Protein AF-0000000082533332 (afdb_homodimer)

Organism: NCBI:txid158383

pLDDT: mean 83.85, std 20.34, range [27.55, 98.69]

Solvent-accessible surface area (backbone atoms only — not comparable to full-atom values): 17193 Å² total; per-residue (Å²): 106,67,66,58,51,50,55,38,41,74,63,72,33,49,72,60,25,50,59,29,53,58,51,53,49,26,44,18,52,43,50,36,74,79,47,28,72,44,53,40,97,55,63,45,82,87,52,30,68,70,51,49,55,54,44,44,70,62,42,73,48,77,75,52,62,85,84,53,93,41,59,44,63,40,32,84,67,70,75,53,45,76,60,30,62,52,41,48,37,30,69,70,48,41,55,78,52,66,68,56,49,47,42,47,65,35,84,84,40,22,63,49,41,53,48,25,38,74,26,52,67,57,31,47,52,34,27,23,50,36,58,50,42,62,68,52,69,39,52,76,78,41,36,62,65,57,44,48,48,46,52,47,47,55,54,61,72,92,106,67,65,60,52,50,55,38,41,74,61,73,33,50,71,61,25,50,59,30,54,59,51,53,49,27,43,19,52,43,50,36,72,80,46,27,74,45,52,40,98,53,64,47,82,88,52,30,69,70,51,49,55,54,46,43,70,61,42,74,47,76,77,51,61,83,84,54,93,42,60,44,63,40,34,85,66,70,74,52,44,75,61,31,61,52,40,48,37,30,68,68,49,42,55,78,52,66,69,56,48,46,41,48,67,36,83,84,42,21,63,49,40,53,49,24,38,74,26,51,67,58,30,47,51,34,27,23,50,35,59,49,40,62,67,53,67,37,53,76,74,42,35,61,63,60,43,45,50,45,52,48,48,54,54,62,71,93

Sequence (316 aa):
MSVVLERFSSIGIDTPGLVALLGAHSVGRTHCVKLVHHLYPEVDPELNPDDVKHMLHKCPDAIPDPKAVHYVKNDRGILMKLDNNYYLNILDNKGLLIVDHRLATDKVTKPYEKKMAKSKDYFFEEFSRTITTLSENNPLTGTKGEIQKRCNLANKLHMSVVLERFSSIGIDTPGLVALLGAHSVGRTHCVKLVHHLYPEVDPELNPDDVKHMLHKCPDAIPDPKAVHYVKNDRGILMKLDNNYYLNILDNKGLLIVDHRLATDKVTKPYEKKMAKSKDYFFEEFSRTITTLSENNPLTGTKGEIQKRCNLANKLH

Nearest PDB structures (foldseek):
  1bgp-assembly1_A-2  TM=9.148E-01  e=2.858E-08  Hordeum vulgare
  7dlh-assembly1_A  TM=8.815E-01  e=3.582E-08  Panicum miliaceum
  4usc-assembly1_B  TM=9.218E-01  e=1.327E-06  Trachycarpus fortunei
  3hdl-assembly1_A  TM=8.752E-01  e=7.547E-07  Roystonea regia
  1gwo-assembly1_A  TM=8.241E-01  e=7.985E-07  Armoracia rusticana

Secondary structure (DSSP, 8-state):
-HHHHHHHHHTT--HHHHHHHHGGGGG-EEEGGGTGGGTSSS--TTS-HHHHHHHHHH---SS--TTS--EEESSSSSTT---THHHHHHHTT--S-HHHHHHHHSTTTHHHHHHHHH-HHHHHHHHHHHHHHHHH--TTTT-HHHHHHHHHHHHHH-/-HHHHHHHHHTT--HHHHHHHHGGGGG-EEEGGGTGGGTSSS--TTS-HHHHHHHHHH---SS--TTS--EEESSSSSTT---THHHHHHHTT--S-HHHHHHHHSTTTHHHHHHHHH-HHHHHHHHHHHHHHHHH--TTTT-HHHHHHHHHHHHH--

Foldseek 3Di:
DVVQQVVLVVLPAHLLLSLLQCLQLQQDKDALQVQLVCQPPHHPPLADPVVNVVSCVQNVDSHDDPVDPRIDRFHPPDHRDRFLVSLVCLLVRHGRDVVSVCLCPPPSNVVSSVVCNVDRPSSVVSNVVNVCSNVCSPCVVVVVVVVVVVVVVVVVVD/DVVQQVVLVVLPAHLLLVLLQCLCLQQDKDALQVQLVCQPPHHPPLADPVVNVVSCVQNVDSHDDPVDPRIDRFHPPDHRDRFLVSLVCLLVRHGRDVVSVCLCPPPSNVVSSVVCNVDRPSSVVSNVVNVVSNVCSPCVVVPVVVVVVVVVVVVVVD

Structure (mmCIF, N/CA/C/O backbone):
data_AF-0000000082533332-model_v1
#
loop_
_entity.id
_entity.type
_entity.pdbx_description
1 polymer peroxidase
#
loop_
_atom_site.group_PDB
_atom_site.id
_atom_site.type_symbol
_atom_site.label_atom_id
_atom_site.label_alt_id
_atom_site.label_comp_id
_atom_site.label_asym_id
_atom_site.label_entity_id
_atom_site.label_seq_id
_atom_site.pdbx_PDB_ins_code
_atom_site.Cartn_x
_atom_site.Cartn_y
_atom_site.Cartn_z
_atom_site.occupancy
_atom_site.B_iso_or_equiv
_atom_site.auth_seq_id
_atom_site.auth_comp_id
_atom_site.auth_asym_id
_atom_site.auth_atom_id
_atom_site.pdbx_PDB_model_num
ATOM 1 N N . MET A 1 1 ? -10.469 -17.281 3.488 1 81.25 1 MET A N 1
ATOM 2 C CA . MET A 1 1 ? -10.641 -15.828 3.383 1 81.25 1 MET A CA 1
ATOM 3 C C . MET A 1 1 ? -11.125 -15.242 4.703 1 81.25 1 MET A C 1
ATOM 5 O O . MET A 1 1 ? -10.719 -14.148 5.09 1 81.25 1 MET A O 1
ATOM 9 N N . SER A 1 2 ? -11.711 -16.047 5.465 1 83 2 SER A N 1
ATOM 10 C CA . SER A 1 2 ? -12.211 -15.562 6.746 1 83 2 SER A CA 1
ATOM 11 C C . SER A 1 2 ? -11.062 -15.141 7.664 1 83 2 SER A C 1
ATOM 13 O O . SER A 1 2 ? -11.141 -14.102 8.32 1 83 2 SER A O 1
ATOM 15 N N . VAL A 1 3 ? -9.984 -15.891 7.57 1 81.5 3 VAL A N 1
ATOM 16 C CA . VAL A 1 3 ? -8.844 -15.602 8.43 1 81.5 3 VAL A CA 1
ATOM 17 C C . VAL A 1 3 ? -8.18 -14.297 7.992 1 81.5 3 VAL A C 1
ATOM 19 O O . VAL A 1 3 ? -7.816 -13.469 8.828 1 81.5 3 VAL A O 1
ATOM 22 N N . VAL A 1 4 ? -8.07 -14.141 6.703 1 85.75 4 VAL A N 1
ATOM 23 C CA . VAL A 1 4 ? -7.461 -12.938 6.156 1 85.75 4 VAL A CA 1
ATOM 24 C C . VAL A 1 4 ? -8.32 -11.719 6.5 1 85.75 4 VAL A C 1
ATOM 26 O O . VAL A 1 4 ? -7.812 -10.703 6.977 1 85.75 4 VAL A O 1
ATOM 29 N N . LEU A 1 5 ? -9.625 -11.898 6.348 1 91.25 5 LEU A N 1
ATOM 30 C CA . LEU A 1 5 ? -10.562 -10.82 6.648 1 91.25 5 LEU A CA 1
ATOM 31 C C . LEU A 1 5 ? -10.484 -10.43 8.117 1 91.25 5 LEU A C 1
ATOM 33 O O . LEU A 1 5 ? -10.461 -9.242 8.453 1 91.25 5 LEU A O 1
ATOM 37 N N . GLU A 1 6 ? -10.398 -11.383 8.961 1 88.88 6 GLU A N 1
ATOM 38 C CA . GLU A 1 6 ? -10.344 -11.133 10.398 1 88.88 6 GLU A CA 1
ATOM 39 C C . GLU A 1 6 ? -9.039 -10.445 10.789 1 88.88 6 GLU A C 1
ATOM 41 O O . GLU A 1 6 ? -9.031 -9.531 11.609 1 88.88 6 GLU A O 1
ATOM 46 N N . ARG A 1 7 ? -8.008 -10.812 10.211 1 86.31 7 ARG A N 1
ATOM 47 C CA . ARG A 1 7 ? -6.703 -10.242 10.508 1 86.31 7 ARG A CA 1
ATOM 48 C C . ARG A 1 7 ? -6.652 -8.766 10.133 1 86.31 7 ARG A C 1
ATOM 50 O O . ARG A 1 7 ? -6.211 -7.93 10.93 1 86.31 7 ARG A O 1
ATOM 57 N N . PHE A 1 8 ? -7.125 -8.531 9.023 1 89.75 8 PHE A N 1
ATOM 58 C CA . PHE A 1 8 ? -7.066 -7.145 8.578 1 89.75 8 PHE A CA 1
ATOM 59 C C . PHE A 1 8 ? -8.07 -6.289 9.344 1 89.75 8 PHE A C 1
ATOM 61 O O . PHE A 1 8 ? -7.805 -5.117 9.625 1 89.75 8 PHE A O 1
ATOM 68 N N . SER A 1 9 ? -9.164 -6.91 9.648 1 90.19 9 SER A N 1
ATOM 69 C CA . SER A 1 9 ? -10.133 -6.195 10.469 1 90.19 9 SER A CA 1
ATOM 70 C C . SER A 1 9 ? -9.531 -5.816 11.82 1 90.19 9 SER A C 1
ATOM 72 O O . SER A 1 9 ? -9.828 -4.742 12.359 1 90.19 9 SER A O 1
ATOM 74 N N . SER A 1 10 ? -8.68 -6.594 12.32 1 85.12 10 SER A N 1
ATOM 75 C CA . SER A 1 10 ? -8.094 -6.379 13.641 1 85.12 10 SER A CA 1
ATOM 76 C C . SER A 1 10 ? -7.164 -5.168 13.641 1 85.12 10 SER A C 1
ATOM 78 O O . SER A 1 10 ? -6.859 -4.617 14.695 1 85.12 10 SER A O 1
ATOM 80 N N . ILE A 1 11 ? -6.812 -4.777 12.438 1 82.06 11 ILE A N 1
ATOM 81 C CA . ILE A 1 11 ? -5.934 -3.613 12.367 1 82.06 11 ILE A CA 1
ATOM 82 C C . ILE A 1 11 ? -6.664 -2.455 11.695 1 82.06 11 ILE A C 1
ATOM 84 O O . ILE A 1 11 ? -6.031 -1.557 11.133 1 82.06 11 ILE A O 1
ATOM 88 N N . GLY A 1 12 ? -7.992 -2.604 11.656 1 85.5 12 GLY A N 1
ATOM 89 C CA . GLY A 1 12 ? -8.812 -1.469 11.273 1 85.5 12 GLY A CA 1
ATOM 90 C C . GLY A 1 12 ? -9.102 -1.416 9.781 1 85.5 12 GLY A C 1
ATOM 91 O O . GLY A 1 12 ? -9.609 -0.414 9.281 1 85.5 12 GLY A O 1
ATOM 92 N N . ILE A 1 13 ? -8.773 -2.494 9.07 1 91.56 13 ILE A N 1
ATOM 93 C CA . ILE A 1 13 ? -9 -2.516 7.625 1 91.56 13 ILE A CA 1
ATOM 94 C C . ILE A 1 13 ? -10.242 -3.338 7.309 1 91.56 13 ILE A C 1
ATOM 96 O O . ILE A 1 13 ? -10.289 -4.539 7.582 1 91.56 13 ILE A O 1
ATOM 100 N N . ASP A 1 14 ? -11.203 -2.672 6.719 1 96.19 14 ASP A N 1
ATOM 101 C CA . ASP A 1 14 ? -12.445 -3.359 6.367 1 96.19 14 ASP A CA 1
ATOM 102 C C . ASP A 1 14 ? -12.312 -4.074 5.023 1 96.19 14 ASP A C 1
ATOM 104 O O . ASP A 1 14 ? -11.25 -4.055 4.406 1 96.19 14 ASP A O 1
ATOM 108 N N . THR A 1 15 ? -13.414 -4.727 4.59 1 97.19 15 THR A N 1
ATOM 109 C CA . THR A 1 15 ? -13.375 -5.613 3.436 1 97.19 15 THR A CA 1
ATOM 110 C C . THR A 1 15 ? -12.977 -4.852 2.178 1 97.19 15 THR A C 1
ATOM 112 O O . THR A 1 15 ? -12.055 -5.258 1.465 1 97.19 15 THR A O 1
ATOM 115 N N . PRO A 1 16 ? -13.625 -3.631 1.818 1 98.19 16 PRO A N 1
ATOM 116 C CA . PRO A 1 16 ? -13.172 -2.926 0.617 1 98.19 16 PRO A CA 1
ATOM 117 C C . PRO A 1 16 ? -11.727 -2.436 0.728 1 98.19 16 PRO A C 1
ATOM 119 O O . PRO A 1 16 ? -11 -2.43 -0.265 1 98.19 16 PRO A O 1
ATOM 122 N N . GLY A 1 17 ? -11.352 -2.096 1.941 1 96.62 17 GLY A N 1
ATOM 123 C CA . GLY A 1 17 ? -9.977 -1.679 2.178 1 96.62 17 GLY A CA 1
ATOM 124 C C . GLY A 1 17 ? -8.969 -2.777 1.909 1 96.62 17 GLY A C 1
ATOM 125 O O . GLY A 1 17 ? -7.922 -2.529 1.307 1 96.62 17 GLY A O 1
ATOM 126 N N . LEU A 1 18 ? -9.266 -3.975 2.375 1 96.25 18 LEU A N 1
ATOM 127 C CA . LEU A 1 18 ? -8.398 -5.121 2.139 1 96.25 18 LEU A CA 1
ATOM 128 C C . LEU A 1 18 ? -8.203 -5.359 0.645 1 96.25 18 LEU A C 1
ATOM 130 O O . LEU A 1 18 ? -7.074 -5.508 0.174 1 96.25 18 LEU A O 1
ATOM 134 N N . VAL A 1 19 ? -9.32 -5.355 -0.095 1 97.69 19 VAL A N 1
ATOM 135 C CA . VAL A 1 19 ? -9.273 -5.605 -1.532 1 97.69 19 VAL A CA 1
ATOM 136 C C . VAL A 1 19 ? -8.461 -4.504 -2.219 1 97.69 19 VAL A C 1
ATOM 138 O O . VAL A 1 19 ? -7.637 -4.785 -3.09 1 97.69 19 VAL A O 1
ATOM 141 N N . ALA A 1 20 ? -8.641 -3.287 -1.802 1 96.56 20 ALA A N 1
ATOM 142 C CA . ALA A 1 20 ? -7.922 -2.156 -2.387 1 96.56 20 ALA A CA 1
ATOM 143 C C . ALA A 1 20 ? -6.434 -2.225 -2.062 1 96.56 20 ALA A C 1
ATOM 145 O O . ALA A 1 20 ? -5.59 -2.025 -2.939 1 96.56 20 ALA A O 1
ATOM 146 N N . LEU A 1 21 ? -6.16 -2.533 -0.805 1 94.62 21 LEU A N 1
ATOM 147 C CA . LEU A 1 21 ? -4.773 -2.596 -0.358 1 94.62 21 LEU A CA 1
ATOM 148 C C . LEU A 1 21 ? -3.994 -3.637 -1.155 1 94.62 21 LEU A C 1
ATOM 150 O O . LEU A 1 21 ? -2.898 -3.355 -1.645 1 94.62 21 LEU A O 1
ATOM 154 N N . LEU A 1 22 ? -4.562 -4.742 -1.39 1 94.25 22 LEU A N 1
ATOM 155 C CA . LEU A 1 22 ? -3.83 -5.828 -2.033 1 94.25 22 LEU A CA 1
ATOM 156 C C . LEU A 1 22 ? -3.795 -5.637 -3.547 1 94.25 22 LEU A C 1
ATOM 158 O O . LEU A 1 22 ? -3.012 -6.289 -4.242 1 94.25 22 LEU A O 1
ATOM 162 N N . GLY A 1 23 ? -4.613 -4.688 -4.055 1 93.25 23 GLY A N 1
ATOM 163 C CA . GLY A 1 23 ? -4.449 -4.273 -5.441 1 93.25 23 GLY A CA 1
ATOM 164 C C . GLY A 1 23 ? -3.07 -3.715 -5.738 1 93.25 23 GLY A C 1
ATOM 165 O O . GLY A 1 23 ? -2.643 -3.686 -6.895 1 93.25 23 GLY A O 1
ATOM 166 N N . ALA A 1 24 ? -2.428 -3.359 -4.727 1 91.94 24 ALA A N 1
ATOM 167 C CA . ALA A 1 24 ? -1.087 -2.797 -4.871 1 91.94 24 ALA A CA 1
ATOM 168 C C . ALA A 1 24 ? -0.083 -3.873 -5.277 1 91.94 24 ALA A C 1
ATOM 170 O O . ALA A 1 24 ? 1.037 -3.561 -5.688 1 91.94 24 ALA A O 1
ATOM 171 N N . HIS A 1 25 ? -0.416 -5.105 -5.219 1 92.06 25 HIS A N 1
ATOM 172 C CA . HIS A 1 25 ? 0.429 -6.172 -5.75 1 92.06 25 HIS A CA 1
ATOM 173 C C . HIS A 1 25 ? 0.738 -5.945 -7.227 1 92.06 25 HIS A C 1
ATOM 175 O O . HIS A 1 25 ? 1.718 -6.484 -7.75 1 92.06 25 HIS A O 1
ATOM 181 N N . SER A 1 26 ? -0.065 -5.094 -7.844 1 89.94 26 SER A N 1
ATOM 182 C CA . SER A 1 26 ? 0.13 -4.82 -9.266 1 89.94 26 SER A CA 1
ATOM 183 C C . SER A 1 26 ? 1.489 -4.18 -9.523 1 89.94 26 SER A C 1
ATOM 185 O O . SER A 1 26 ? 2.078 -4.367 -10.586 1 89.94 26 SER A O 1
ATOM 187 N N . VAL A 1 27 ? 2.002 -3.357 -8.602 1 84.56 27 VAL A N 1
ATOM 188 C CA . VAL A 1 27 ? 3.238 -2.611 -8.805 1 84.56 27 VAL A CA 1
ATOM 189 C C . VAL A 1 27 ? 4.426 -3.428 -8.312 1 84.56 27 VAL A C 1
ATOM 191 O O . VAL A 1 27 ? 5.582 -3.029 -8.484 1 84.56 27 VAL A O 1
ATOM 194 N N . GLY A 1 28 ? 4.289 -4.73 -8.164 1 85.62 28 GLY A N 1
ATOM 195 C CA . GLY A 1 28 ? 5.391 -5.473 -7.57 1 85.62 28 GLY A CA 1
ATOM 196 C C . GLY A 1 28 ? 5.773 -6.707 -8.359 1 85.62 28 GLY A C 1
ATOM 197 O O . GLY A 1 28 ? 5.285 -6.914 -9.477 1 85.62 28 GLY A O 1
ATOM 198 N N . ARG A 1 29 ? 6.848 -7.238 -7.84 1 88.31 29 ARG A N 1
ATOM 199 C CA . ARG A 1 29 ? 7.324 -8.531 -8.32 1 88.31 29 ARG A CA 1
ATOM 200 C C . ARG A 1 29 ? 7.531 -9.5 -7.16 1 88.31 29 ARG A C 1
ATOM 202 O O . ARG A 1 29 ? 7.723 -9.078 -6.016 1 88.31 29 ARG A O 1
ATOM 209 N N . THR A 1 30 ? 7.441 -10.703 -7.523 1 90.31 30 THR A N 1
ATOM 210 C CA . THR A 1 30 ? 7.559 -11.727 -6.496 1 90.31 30 THR A CA 1
ATOM 211 C C . THR A 1 30 ? 8.727 -12.664 -6.797 1 90.31 30 THR A C 1
ATOM 213 O O . THR A 1 30 ? 8.883 -13.133 -7.926 1 90.31 30 THR A O 1
ATOM 216 N N . HIS A 1 31 ? 9.555 -12.836 -5.789 1 90.56 31 HIS A N 1
ATOM 217 C CA . HIS A 1 31 ? 10.703 -13.727 -5.941 1 90.56 31 HIS A CA 1
ATOM 218 C C . HIS A 1 31 ? 10.25 -15.172 -6.109 1 90.56 31 HIS A C 1
ATOM 220 O O . HIS A 1 31 ? 9.312 -15.617 -5.445 1 90.56 31 HIS A O 1
ATOM 226 N N . CYS A 1 32 ? 10.961 -15.953 -6.848 1 94.75 32 CYS A N 1
ATOM 227 C CA . CYS A 1 32 ? 10.602 -17.328 -7.191 1 94.75 32 CYS A CA 1
ATOM 228 C C . CYS A 1 32 ? 10.5 -18.188 -5.945 1 94.75 32 CYS A C 1
ATOM 230 O O . CYS A 1 32 ? 9.688 -19.125 -5.898 1 94.75 32 CYS A O 1
ATOM 232 N N . VAL A 1 33 ? 11.211 -17.828 -4.887 1 90.5 33 VAL A N 1
ATOM 233 C CA . VAL A 1 33 ? 11.188 -18.609 -3.652 1 90.5 33 VAL A CA 1
ATOM 234 C C . VAL A 1 33 ? 9.766 -18.641 -3.09 1 90.5 33 VAL A C 1
ATOM 236 O O . VAL A 1 33 ? 9.375 -19.609 -2.438 1 90.5 33 VAL A O 1
ATOM 239 N N . LYS A 1 34 ? 9.023 -17.625 -3.461 1 88 34 LYS A N 1
ATOM 240 C CA . LYS A 1 34 ? 7.672 -17.547 -2.914 1 88 34 LYS A CA 1
ATOM 241 C C . LYS A 1 34 ? 6.648 -18.141 -3.875 1 88 34 LYS A C 1
ATOM 243 O O . LYS A 1 34 ? 5.473 -18.281 -3.529 1 88 34 LYS A O 1
ATOM 248 N N . LEU A 1 35 ? 7.113 -18.5 -5.062 1 93.25 35 LEU A N 1
ATOM 249 C CA . LEU A 1 35 ? 6.172 -18.922 -6.09 1 93.25 35 LEU A CA 1
ATOM 250 C C . LEU A 1 35 ? 6.277 -20.422 -6.352 1 93.25 35 LEU A C 1
ATOM 252 O O . LEU A 1 35 ? 5.293 -21.062 -6.742 1 93.25 35 LEU A O 1
ATOM 256 N N . VAL A 1 36 ? 7.379 -20.953 -6.105 1 94.81 36 VAL A N 1
ATOM 257 C CA . VAL A 1 36 ? 7.699 -22.281 -6.602 1 94.81 36 VAL A CA 1
ATOM 258 C C . VAL A 1 36 ? 6.836 -23.328 -5.891 1 94.81 36 VAL A C 1
ATOM 260 O O . VAL A 1 36 ? 6.527 -24.375 -6.457 1 94.81 36 VAL A O 1
ATOM 263 N N . HIS A 1 37 ? 6.375 -23.062 -4.707 1 92.12 37 HIS A N 1
ATOM 264 C CA . HIS A 1 37 ? 5.559 -24.016 -3.971 1 92.12 37 HIS A CA 1
ATOM 265 C C . HIS A 1 37 ? 4.195 -24.203 -4.625 1 92.12 37 HIS A C 1
ATOM 267 O O . HIS A 1 37 ? 3.465 -25.141 -4.305 1 92.12 37 HIS A O 1
ATOM 273 N N . HIS A 1 38 ? 3.859 -23.328 -5.57 1 93.88 38 HIS A N 1
ATOM 274 C CA . HIS A 1 38 ? 2.621 -23.484 -6.328 1 93.88 38 HIS A CA 1
ATOM 275 C C . HIS A 1 38 ? 2.873 -24.141 -7.68 1 93.88 38 HIS A C 1
ATOM 277 O O . HIS A 1 38 ? 1.932 -24.406 -8.43 1 93.88 38 HIS A O 1
ATOM 283 N N . LEU A 1 39 ? 4.102 -24.406 -7.969 1 96 39 LEU A N 1
ATOM 284 C CA . LEU A 1 39 ? 4.488 -24.938 -9.273 1 96 39 LEU A CA 1
ATOM 285 C C . LEU A 1 39 ? 5 -26.359 -9.156 1 96 39 LEU A C 1
ATOM 287 O O . LEU A 1 39 ? 4.863 -27.156 -10.094 1 96 39 LEU A O 1
ATOM 291 N N . TYR A 1 40 ? 5.723 -26.625 -8.086 1 95 40 TYR A N 1
ATOM 292 C CA . TYR A 1 40 ? 6.363 -27.906 -7.855 1 95 40 TYR A CA 1
ATOM 293 C C . TYR A 1 40 ? 5.895 -28.516 -6.539 1 95 40 TYR A C 1
ATOM 295 O O . TYR A 1 40 ? 5.629 -27.797 -5.574 1 95 40 TYR A O 1
ATOM 303 N N . PRO A 1 41 ? 5.805 -29.906 -6.312 1 95 41 PRO A N 1
ATOM 304 C CA . PRO A 1 41 ? 5.957 -30.828 -7.445 1 95 41 PRO A CA 1
ATOM 305 C C . PRO A 1 41 ? 4.746 -30.828 -8.375 1 95 41 PRO A C 1
ATOM 307 O O . PRO A 1 41 ? 4.832 -31.312 -9.5 1 95 41 PRO A O 1
ATOM 310 N N . GLU A 1 42 ? 3.588 -30.297 -7.781 1 96 42 GLU A N 1
ATOM 311 C CA . GLU A 1 42 ? 2.381 -30.219 -8.594 1 96 42 GLU A CA 1
ATOM 312 C C . GLU A 1 42 ? 1.887 -28.766 -8.703 1 96 42 GLU A C 1
ATOM 314 O O . GLU A 1 42 ? 1.933 -28.016 -7.723 1 96 42 GLU A O 1
ATOM 319 N N . VAL A 1 43 ? 1.357 -28.484 -9.82 1 96.25 43 VAL A N 1
ATOM 320 C CA . VAL A 1 43 ? 0.879 -27.141 -10.086 1 96.25 43 VAL A CA 1
ATOM 321 C C . VAL A 1 43 ? -0.426 -26.891 -9.328 1 96.25 43 VAL A C 1
ATOM 323 O O . VAL A 1 43 ? -1.319 -27.75 -9.336 1 96.25 43 VAL A O 1
ATOM 326 N N . ASP A 1 44 ? -0.48 -25.797 -8.648 1 94.44 44 ASP A N 1
ATOM 327 C CA . ASP A 1 44 ? -1.715 -25.359 -8.008 1 94.44 44 ASP A CA 1
ATOM 328 C C . ASP A 1 44 ? -2.824 -25.141 -9.039 1 94.44 44 ASP A C 1
ATOM 330 O O . ASP A 1 44 ? -2.67 -24.359 -9.969 1 94.44 44 ASP A O 1
ATOM 334 N N . PRO A 1 45 ? -3.875 -25.844 -8.891 1 94.38 45 PRO A N 1
ATOM 335 C CA . PRO A 1 45 ? -4.93 -25.781 -9.906 1 94.38 45 PRO A CA 1
ATOM 336 C C . PRO A 1 45 ? -5.633 -24.438 -9.953 1 94.38 45 PRO A C 1
ATOM 338 O O . PRO A 1 45 ? -6.379 -24.156 -10.891 1 94.38 45 PRO A O 1
ATOM 341 N N . GLU A 1 46 ? -5.434 -23.562 -9.016 1 92.56 46 GLU A N 1
ATOM 342 C CA . GLU A 1 46 ? -6.047 -22.234 -9 1 92.56 46 GLU A CA 1
ATOM 343 C C . GLU A 1 46 ? -5.371 -21.312 -10.008 1 92.56 46 GLU A C 1
ATOM 345 O O . GLU A 1 46 ? -5.91 -20.25 -10.344 1 92.56 46 GLU A O 1
ATOM 350 N N . LEU A 1 47 ? -4.207 -21.719 -10.453 1 95.25 47 LEU A N 1
ATOM 351 C CA . LEU A 1 47 ? -3.439 -20.859 -11.352 1 95.25 47 LEU A CA 1
ATOM 352 C C . LEU A 1 47 ? -3.887 -21.047 -12.797 1 95.25 47 LEU A C 1
ATOM 354 O O . LEU A 1 47 ? -4.191 -22.156 -13.219 1 95.25 47 LEU A O 1
ATOM 358 N N . ASN A 1 48 ? -3.852 -19.953 -13.508 1 95.38 48 ASN A N 1
ATOM 359 C CA . ASN A 1 48 ? -4.098 -19.969 -14.945 1 95.38 48 ASN A CA 1
ATOM 360 C C . ASN A 1 48 ? -2.957 -20.656 -15.703 1 95.38 48 ASN A C 1
ATOM 362 O O . ASN A 1 48 ? -1.784 -20.375 -15.445 1 95.38 48 ASN A O 1
ATOM 366 N N . PRO A 1 49 ? -3.277 -21.531 -16.672 1 95.81 49 PRO A N 1
ATOM 367 C CA . PRO A 1 49 ? -2.236 -22.25 -17.406 1 95.81 49 PRO A CA 1
ATOM 368 C C . PRO A 1 49 ? -1.229 -21.312 -18.062 1 95.81 49 PRO A C 1
ATOM 370 O O . PRO A 1 49 ? -0.036 -21.625 -18.125 1 95.81 49 PRO A O 1
ATOM 373 N N . ASP A 1 50 ? -1.706 -20.188 -18.594 1 95.31 50 ASP A N 1
ATOM 374 C CA . ASP A 1 50 ? -0.787 -19.25 -19.219 1 95.31 50 ASP A CA 1
ATOM 375 C C . ASP A 1 50 ? 0.182 -18.656 -18.203 1 95.31 50 ASP A C 1
ATOM 377 O O . ASP A 1 50 ? 1.358 -18.453 -18.5 1 95.31 50 ASP A O 1
ATOM 381 N N . ASP A 1 51 ? -0.317 -18.375 -17.016 1 95.56 51 ASP A N 1
ATOM 382 C CA . ASP A 1 51 ? 0.548 -17.875 -15.953 1 95.56 51 ASP A CA 1
ATOM 383 C C . ASP A 1 51 ? 1.541 -18.938 -15.508 1 95.56 51 ASP A C 1
ATOM 385 O O . ASP A 1 51 ? 2.697 -18.625 -15.211 1 95.56 51 ASP A O 1
ATOM 389 N N . VAL A 1 52 ? 1.061 -20.156 -15.484 1 96.62 52 VAL A N 1
ATOM 390 C CA . VAL A 1 52 ? 1.919 -21.266 -15.094 1 96.62 52 VAL A CA 1
ATOM 391 C C . VAL A 1 52 ? 3.1 -21.375 -16.047 1 96.62 52 VAL A C 1
ATOM 393 O O . VAL A 1 52 ? 4.254 -21.453 -15.625 1 96.62 52 VAL A O 1
ATOM 396 N N . LYS A 1 53 ? 2.797 -21.344 -17.344 1 96.81 53 LYS A N 1
ATOM 397 C CA . LYS A 1 53 ? 3.854 -21.391 -18.359 1 96.81 53 LYS A CA 1
ATOM 398 C C . LYS A 1 53 ? 4.863 -20.266 -18.156 1 96.81 53 LYS A C 1
ATOM 400 O O . LYS A 1 53 ? 6.074 -20.5 -18.172 1 96.81 53 LYS A O 1
ATOM 405 N N . HIS A 1 54 ? 4.363 -19.109 -17.969 1 96.19 54 HIS A N 1
ATOM 406 C CA . HIS A 1 54 ? 5.215 -17.938 -17.75 1 96.19 54 HIS A CA 1
ATOM 407 C C . HIS A 1 54 ? 6.07 -18.109 -16.5 1 96.19 54 HIS A C 1
ATOM 409 O O . HIS A 1 54 ? 7.273 -17.844 -16.531 1 96.19 54 HIS A O 1
ATOM 415 N N . MET A 1 55 ? 5.492 -18.625 -15.422 1 96.25 55 MET A N 1
ATOM 416 C CA . MET A 1 55 ? 6.184 -18.797 -14.148 1 96.25 55 MET A CA 1
ATOM 417 C C . MET A 1 55 ? 7.258 -19.875 -14.25 1 96.25 55 MET A C 1
ATOM 419 O O . MET A 1 55 ? 8.344 -19.734 -13.68 1 96.25 55 MET A O 1
ATOM 423 N N . LEU A 1 56 ? 6.949 -20.875 -14.969 1 96.69 56 LEU A N 1
ATOM 424 C CA . LEU A 1 56 ? 7.914 -21.953 -15.125 1 96.69 56 LEU A CA 1
ATOM 425 C C . LEU A 1 56 ? 9.125 -21.5 -15.93 1 96.69 56 LEU A C 1
ATOM 427 O O . LEU A 1 56 ? 10.242 -21.953 -15.688 1 96.69 56 LEU A O 1
ATOM 431 N N . HIS A 1 57 ? 8.891 -20.625 -16.859 1 96.69 57 HIS A N 1
ATOM 432 C CA . HIS A 1 57 ? 9.984 -20.047 -17.625 1 96.69 57 HIS A CA 1
ATOM 433 C C . HIS A 1 57 ? 10.875 -19.188 -16.75 1 96.69 57 HIS A C 1
ATOM 435 O O . HIS A 1 57 ? 12.102 -19.25 -16.859 1 96.69 57 HIS A O 1
ATOM 441 N N . LYS A 1 58 ? 10.266 -18.469 -15.883 1 95.88 58 LYS A N 1
ATOM 442 C CA . LYS A 1 58 ? 11 -17.531 -15.039 1 95.88 58 LYS A CA 1
ATOM 443 C C . LYS A 1 58 ? 11.594 -18.234 -13.82 1 95.88 58 LYS A C 1
ATOM 445 O O . LYS A 1 58 ? 12.648 -17.828 -13.32 1 95.88 58 LYS A O 1
ATOM 450 N N . CYS A 1 59 ? 10.883 -19.25 -13.328 1 96.94 59 CYS A N 1
ATOM 451 C CA . CYS A 1 59 ? 11.266 -20 -12.133 1 96.94 59 CYS A CA 1
ATOM 452 C C . CYS A 1 59 ? 11.406 -21.484 -12.453 1 96.94 59 CYS A C 1
ATOM 454 O O . CYS A 1 59 ? 10.664 -22.297 -11.914 1 96.94 59 CYS A O 1
ATOM 456 N N . PRO A 1 60 ? 12.414 -21.844 -13.156 1 95.94 60 PRO A N 1
ATOM 457 C CA . PRO A 1 60 ? 12.516 -23.219 -13.625 1 95.94 60 PRO A CA 1
ATOM 458 C C . PRO A 1 60 ? 12.969 -24.188 -12.523 1 95.94 60 PRO A C 1
ATOM 460 O O . PRO A 1 60 ? 12.797 -25.391 -12.648 1 95.94 60 PRO A O 1
ATOM 463 N N . ASP A 1 61 ? 13.516 -23.672 -11.422 1 95.69 61 ASP A N 1
ATOM 464 C CA . ASP A 1 61 ? 14.047 -24.516 -10.367 1 95.69 61 ASP A CA 1
ATOM 465 C C . ASP A 1 61 ? 13.047 -24.688 -9.227 1 95.69 61 ASP A C 1
ATOM 467 O O . ASP A 1 61 ? 12.523 -23.703 -8.703 1 95.69 61 ASP A O 1
ATOM 471 N N . ALA A 1 62 ? 12.852 -25.922 -8.812 1 95.06 62 ALA A N 1
ATOM 472 C CA . ALA A 1 62 ? 11.953 -26.203 -7.699 1 95.06 62 ALA A CA 1
ATOM 473 C C . ALA A 1 62 ? 12.523 -25.672 -6.387 1 95.06 62 ALA A C 1
ATOM 475 O O . ALA A 1 62 ? 11.789 -25.484 -5.414 1 95.06 62 ALA A O 1
ATOM 476 N N . ILE A 1 63 ? 13.75 -25.578 -6.273 1 94.81 63 ILE A N 1
ATOM 477 C CA . ILE A 1 63 ? 14.438 -25.016 -5.117 1 94.81 63 ILE A CA 1
ATOM 478 C C . ILE A 1 63 ? 15.305 -23.844 -5.555 1 94.81 63 ILE A C 1
ATOM 480 O O . ILE A 1 63 ? 16.516 -23.984 -5.707 1 94.81 63 ILE A O 1
ATOM 484 N N . PRO A 1 64 ? 14.664 -22.719 -5.793 1 93.75 64 PRO A N 1
ATOM 485 C CA . PRO A 1 64 ? 15.43 -21.578 -6.277 1 93.75 64 PRO A CA 1
ATOM 486 C C . PRO A 1 64 ? 16.438 -21.062 -5.254 1 93.75 64 PRO A C 1
ATOM 488 O O . PRO A 1 64 ? 16.234 -21.203 -4.047 1 93.75 64 PRO A O 1
ATOM 491 N N . ASP A 1 65 ? 17.484 -20.547 -5.727 1 93.06 65 ASP A N 1
ATOM 492 C CA . ASP A 1 65 ? 18.453 -19.844 -4.898 1 93.06 65 ASP A CA 1
ATOM 493 C C . ASP A 1 65 ? 17.859 -18.562 -4.332 1 93.06 65 ASP A C 1
ATOM 495 O O . ASP A 1 65 ? 17.516 -17.641 -5.086 1 93.06 65 ASP A O 1
ATOM 499 N N . PRO A 1 66 ? 17.75 -18.5 -3.037 1 89.5 66 PRO A N 1
ATOM 500 C CA . PRO A 1 66 ? 17.156 -17.297 -2.445 1 89.5 66 PRO A CA 1
ATOM 501 C C . PRO A 1 66 ? 17.969 -16.031 -2.723 1 89.5 66 PRO A C 1
ATOM 503 O O . PRO A 1 66 ? 17.438 -14.93 -2.611 1 89.5 66 PRO A O 1
ATOM 506 N N . LYS A 1 67 ? 19.172 -16.188 -3.098 1 90.5 67 LYS A N 1
ATOM 507 C CA . LYS A 1 67 ? 20.031 -15.039 -3.338 1 90.5 67 LYS A CA 1
ATOM 508 C C . LYS A 1 67 ? 20 -14.617 -4.805 1 90.5 67 LYS A C 1
ATOM 510 O O . LYS A 1 67 ? 20.5 -13.555 -5.164 1 90.5 67 LYS A O 1
ATOM 515 N N . ALA A 1 68 ? 19.406 -15.469 -5.613 1 89.31 68 ALA A N 1
ATOM 516 C CA . ALA A 1 68 ? 19.344 -15.172 -7.043 1 89.31 68 ALA A CA 1
ATOM 517 C C . ALA A 1 68 ? 18.281 -14.117 -7.332 1 89.31 68 ALA A C 1
ATOM 519 O O . ALA A 1 68 ? 17.328 -13.953 -6.559 1 89.31 68 ALA A O 1
ATOM 520 N N . VAL A 1 69 ? 18.5 -13.312 -8.383 1 85.5 69 VAL A N 1
ATOM 521 C CA . VAL A 1 69 ? 17.562 -12.281 -8.797 1 85.5 69 VAL A CA 1
ATOM 522 C C . VAL A 1 69 ? 16.547 -12.867 -9.766 1 85.5 69 VAL A C 1
ATOM 524 O O . VAL A 1 69 ? 16.516 -12.508 -10.945 1 85.5 69 VAL A O 1
ATOM 527 N N . HIS A 1 70 ? 15.797 -13.797 -9.289 1 92.88 70 HIS A N 1
ATOM 528 C CA . HIS A 1 70 ? 14.742 -14.43 -10.062 1 92.88 70 HIS A CA 1
ATOM 529 C C . HIS A 1 70 ? 13.367 -13.984 -9.586 1 92.88 70 HIS A C 1
ATOM 531 O O . HIS A 1 70 ? 12.836 -14.516 -8.609 1 92.88 70 HIS A O 1
ATOM 537 N N . TYR A 1 71 ? 12.836 -13.055 -10.328 1 92 71 TYR A N 1
ATOM 538 C CA . TYR A 1 71 ? 11.547 -12.469 -9.969 1 92 71 TYR A CA 1
ATOM 539 C C . TYR A 1 71 ? 10.57 -12.562 -11.133 1 92 71 TYR A C 1
ATOM 541 O O . TYR A 1 71 ? 10.977 -12.672 -12.289 1 92 71 TYR A O 1
ATOM 549 N N . VAL A 1 72 ? 9.383 -12.609 -10.773 1 92.69 72 VAL A N 1
ATOM 550 C CA . VAL A 1 72 ? 8.305 -12.531 -11.75 1 92.69 72 VAL A CA 1
ATOM 551 C C . VAL A 1 72 ? 7.434 -11.305 -11.477 1 92.69 72 VAL A C 1
ATOM 553 O O . VAL A 1 72 ? 6.992 -11.102 -10.344 1 92.69 72 VAL A O 1
ATOM 556 N N . LYS A 1 73 ? 7.152 -10.5 -12.469 1 90.94 73 LYS A N 1
ATOM 557 C CA . LYS A 1 73 ? 6.258 -9.359 -12.32 1 90.94 73 LYS A CA 1
ATOM 558 C C . LYS A 1 73 ? 4.836 -9.812 -12.008 1 90.94 73 LYS A C 1
ATOM 560 O O . LYS A 1 73 ? 4.316 -10.734 -12.648 1 90.94 73 LYS A O 1
ATOM 565 N N . ASN A 1 74 ? 4.227 -9.188 -10.977 1 91.19 74 ASN A N 1
ATOM 566 C CA . ASN A 1 74 ? 2.887 -9.594 -10.578 1 91.19 74 ASN A CA 1
ATOM 567 C C . ASN A 1 74 ? 1.854 -9.25 -11.648 1 91.19 74 ASN A C 1
ATOM 569 O O . ASN A 1 74 ? 0.895 -9.992 -11.852 1 91.19 74 ASN A O 1
ATOM 573 N N . ASP A 1 75 ? 2.025 -8.062 -12.188 1 87.81 75 ASP A N 1
ATOM 574 C CA . ASP A 1 75 ? 1.2 -7.645 -13.312 1 87.81 75 ASP A CA 1
ATOM 575 C C . ASP A 1 75 ? 1.993 -7.691 -14.617 1 87.81 75 ASP A C 1
ATOM 577 O O . ASP A 1 75 ? 2.975 -6.961 -14.781 1 87.81 75 ASP A O 1
ATOM 581 N N . ARG A 1 76 ? 1.671 -8.57 -15.492 1 78.69 76 ARG A N 1
ATOM 582 C CA . ARG A 1 76 ? 2.436 -8.758 -16.719 1 78.69 76 ARG A CA 1
ATOM 583 C C . ARG A 1 76 ? 2.348 -7.527 -17.609 1 78.69 76 ARG A C 1
ATOM 585 O O . ARG A 1 76 ? 3.178 -7.34 -18.5 1 78.69 76 ARG A O 1
ATOM 592 N N . GLY A 1 77 ? 1.425 -6.629 -17.422 1 69.62 77 GLY A N 1
ATOM 593 C CA . GLY A 1 77 ? 1.326 -5.414 -18.219 1 69.62 77 GLY A CA 1
ATOM 594 C C . GLY A 1 77 ? 2.324 -4.348 -17.812 1 69.62 77 GLY A C 1
ATOM 595 O O . GLY A 1 77 ? 3.523 -4.621 -17.703 1 69.62 77 GLY A O 1
ATOM 596 N N . ILE A 1 78 ? 1.872 -3.127 -17.656 1 59.56 78 ILE A N 1
ATOM 597 C CA . ILE A 1 78 ? 2.705 -1.972 -17.344 1 59.56 78 ILE A CA 1
ATOM 598 C C . ILE A 1 78 ? 3.172 -2.047 -15.898 1 59.56 78 ILE A C 1
ATOM 600 O O . ILE A 1 78 ? 2.357 -2.195 -14.984 1 59.56 78 ILE A O 1
ATOM 604 N N . LEU A 1 79 ? 4.5 -2.053 -15.719 1 61.5 79 LEU A N 1
ATOM 605 C CA . LEU A 1 79 ? 5.105 -2.062 -14.398 1 61.5 79 LEU A CA 1
ATOM 606 C C . LEU A 1 79 ? 4.891 -0.729 -13.688 1 61.5 79 LEU A C 1
ATOM 608 O O . LEU A 1 79 ? 4.941 0.33 -14.32 1 61.5 79 LEU A O 1
ATOM 612 N N . MET A 1 80 ? 4.535 -0.828 -12.5 1 63.5 80 MET A N 1
ATOM 613 C CA . MET A 1 80 ? 4.664 0.279 -11.555 1 63.5 80 MET A CA 1
ATOM 614 C C . MET A 1 80 ? 3.486 1.24 -11.688 1 63.5 80 MET A C 1
ATOM 616 O O . MET A 1 80 ? 3.646 2.449 -11.508 1 63.5 80 MET A O 1
ATOM 620 N N . LYS A 1 81 ? 2.521 0.708 -12.289 1 69 81 LYS A N 1
ATOM 621 C CA . LYS A 1 81 ? 1.34 1.564 -12.289 1 69 81 LYS A CA 1
ATOM 622 C C . LYS A 1 81 ? 0.248 0.989 -11.391 1 69 81 LYS A C 1
ATOM 624 O O . LYS A 1 81 ? -0.051 -0.205 -11.453 1 69 81 LYS A O 1
ATOM 629 N N . LEU A 1 82 ? -0.12 1.808 -10.477 1 78.94 82 LEU A N 1
ATOM 630 C CA . LEU A 1 82 ? -1.307 1.462 -9.703 1 78.94 82 LEU A CA 1
ATOM 631 C C . LEU A 1 82 ? -2.578 1.814 -10.469 1 78.94 82 LEU A C 1
ATOM 633 O O . LEU A 1 82 ? -2.904 2.992 -10.633 1 78.94 82 LEU A O 1
ATOM 637 N N . ASP A 1 83 ? -3.221 0.785 -11.078 1 83.12 83 ASP A N 1
ATOM 638 C CA . ASP A 1 83 ? -4.469 1.02 -11.797 1 83.12 83 ASP A CA 1
ATOM 639 C C . ASP A 1 83 ? -5.426 -0.159 -11.641 1 83.12 83 ASP A C 1
ATOM 641 O O . ASP A 1 83 ? -5.137 -1.106 -10.906 1 83.12 83 ASP A O 1
ATOM 645 N N . ASN A 1 84 ? -6.598 0.016 -12.359 1 90.69 84 ASN A N 1
ATOM 646 C CA . ASN A 1 84 ? -7.613 -1.001 -12.117 1 90.69 84 ASN A CA 1
ATOM 647 C C . ASN A 1 84 ? -7.48 -2.166 -13.094 1 90.69 84 ASN A C 1
ATOM 649 O O . ASN A 1 84 ? -8.281 -3.105 -13.055 1 90.69 84 ASN A O 1
ATOM 653 N N . ASN A 1 85 ? -6.508 -2.135 -13.93 1 91 85 ASN A N 1
ATOM 654 C CA . ASN A 1 85 ? -6.305 -3.244 -14.852 1 91 85 ASN A CA 1
ATOM 655 C C . ASN A 1 85 ? -5.949 -4.531 -14.117 1 91 85 ASN A C 1
ATOM 657 O O . ASN A 1 85 ? -6.316 -5.625 -14.555 1 91 85 ASN A O 1
ATOM 661 N N . TYR A 1 86 ? -5.309 -4.363 -13.008 1 92.75 86 TYR A N 1
ATOM 662 C CA . TYR A 1 86 ? -4.934 -5.527 -12.211 1 92.75 86 TYR A CA 1
ATOM 663 C C . TYR A 1 86 ? -6.168 -6.32 -11.789 1 92.75 86 TYR A C 1
ATOM 665 O O . TYR A 1 86 ? -6.18 -7.551 -11.867 1 92.75 86 TYR A O 1
ATOM 673 N N . TYR A 1 87 ? -7.219 -5.656 -11.398 1 96.19 87 TYR A N 1
ATOM 674 C CA . TYR A 1 87 ? -8.445 -6.32 -10.977 1 96.19 87 TYR A CA 1
ATOM 675 C C . TYR A 1 87 ? -9.102 -7.039 -12.148 1 96.19 87 TYR A C 1
ATOM 677 O O . TYR A 1 87 ? -9.633 -8.141 -11.992 1 96.19 87 TYR A O 1
ATOM 685 N N . LEU A 1 88 ? -9.094 -6.391 -13.312 1 95.5 88 LEU A N 1
ATOM 686 C CA . LEU A 1 88 ? -9.625 -7.031 -14.516 1 95.5 88 LEU A CA 1
ATOM 687 C C . LEU A 1 88 ? -8.891 -8.328 -14.805 1 95.5 88 LEU A C 1
ATOM 689 O O . LEU A 1 88 ? -9.516 -9.352 -15.102 1 95.5 88 LEU A O 1
ATOM 693 N N . ASN A 1 89 ? -7.617 -8.266 -14.727 1 94.5 89 ASN A N 1
ATOM 694 C CA . ASN A 1 89 ? -6.801 -9.445 -14.977 1 94.5 89 ASN A CA 1
ATOM 695 C C . ASN A 1 89 ? -7.102 -10.555 -13.969 1 94.5 89 ASN A C 1
ATOM 697 O O . ASN A 1 89 ? -7.25 -11.719 -14.344 1 94.5 89 ASN A O 1
ATOM 701 N N . ILE A 1 90 ? -7.203 -10.211 -12.68 1 95.62 90 ILE A N 1
ATOM 702 C CA . ILE A 1 90 ? -7.449 -11.195 -11.633 1 95.62 90 ILE A CA 1
ATOM 703 C C . ILE A 1 90 ? -8.82 -11.836 -11.844 1 95.62 90 ILE A C 1
ATOM 705 O O . ILE A 1 90 ? -8.977 -13.047 -11.695 1 95.62 90 ILE A O 1
ATOM 709 N N . LEU A 1 91 ? -9.773 -11.055 -12.227 1 97.19 91 LEU A N 1
ATOM 710 C CA . LEU A 1 91 ? -11.117 -11.562 -12.469 1 97.19 91 LEU A CA 1
ATOM 711 C C . LEU A 1 91 ? -11.133 -12.5 -13.672 1 97.19 91 LEU A C 1
ATOM 713 O O . LEU A 1 91 ? -12.016 -13.359 -13.789 1 97.19 91 LEU A O 1
ATOM 717 N N . ASP A 1 92 ? -10.172 -12.312 -14.555 1 95.5 92 ASP A N 1
ATOM 718 C CA . ASP A 1 92 ? -10.016 -13.195 -15.711 1 95.5 92 ASP A CA 1
ATOM 719 C C . ASP A 1 92 ? -9.062 -14.344 -15.391 1 95.5 92 ASP A C 1
ATOM 721 O O . ASP A 1 92 ? -8.469 -14.938 -16.297 1 95.5 92 ASP A O 1
ATOM 725 N N . ASN A 1 93 ? -8.781 -14.516 -14.133 1 94.62 93 ASN A N 1
ATOM 726 C CA . ASN A 1 93 ? -7.969 -15.602 -13.602 1 94.62 93 ASN A CA 1
ATOM 727 C C . ASN A 1 93 ? -6.504 -15.453 -14 1 94.62 93 ASN A C 1
ATOM 729 O O . ASN A 1 93 ? -5.785 -16.438 -14.125 1 94.62 93 ASN A O 1
ATOM 733 N N . LYS A 1 94 ? -6.129 -14.258 -14.203 1 94.06 94 LYS A N 1
ATOM 734 C CA . LYS A 1 94 ? -4.723 -13.945 -14.453 1 94.06 94 LYS A CA 1
ATOM 735 C C . LYS A 1 94 ? -4.066 -13.336 -13.227 1 94.06 94 LYS A C 1
ATOM 737 O O . LYS A 1 94 ? -4.574 -12.359 -12.664 1 94.06 94 LYS A O 1
ATOM 742 N N . GLY A 1 95 ? -3.037 -13.906 -12.773 1 93 95 GLY A N 1
ATOM 743 C CA . GLY A 1 95 ? -2.301 -13.453 -11.609 1 93 95 GLY A CA 1
ATOM 744 C C . GLY A 1 95 ? -1.421 -14.523 -11 1 93 95 GLY A C 1
ATOM 745 O O . GLY A 1 95 ? -1.689 -15.719 -11.164 1 93 95 GLY A O 1
ATOM 746 N N . LEU A 1 96 ? -0.448 -14.07 -10.266 1 92.75 96 LEU A N 1
ATOM 747 C CA . LEU A 1 96 ? 0.555 -14.992 -9.75 1 92.75 96 LEU A CA 1
ATOM 748 C C . LEU A 1 96 ? 0.217 -15.422 -8.328 1 92.75 96 LEU A C 1
ATOM 750 O O . LEU A 1 96 ? 0.599 -16.516 -7.891 1 92.75 96 LEU A O 1
ATOM 754 N N . LEU A 1 97 ? -0.448 -14.555 -7.602 1 92.56 97 LEU A N 1
ATOM 755 C CA . LEU A 1 97 ? -0.616 -14.773 -6.168 1 92.56 97 LEU A CA 1
ATOM 756 C C . LEU A 1 97 ? -1.974 -15.398 -5.867 1 92.56 97 LEU A C 1
ATOM 758 O O . LEU A 1 97 ? -3.01 -14.867 -6.273 1 92.56 97 LEU A O 1
ATOM 762 N N . ILE A 1 98 ? -1.956 -16.422 -5.117 1 91.94 98 ILE A N 1
ATOM 763 C CA . ILE A 1 98 ? -3.154 -17.203 -4.816 1 91.94 98 ILE A CA 1
ATOM 764 C C . ILE A 1 98 ? -4.148 -16.344 -4.043 1 91.94 98 ILE A C 1
ATOM 766 O O . ILE A 1 98 ? -5.359 -16.422 -4.262 1 91.94 98 ILE A O 1
ATOM 770 N N . VAL A 1 99 ? -3.613 -15.469 -3.143 1 92.19 99 VAL A N 1
ATOM 771 C CA . VAL A 1 99 ? -4.48 -14.617 -2.33 1 92.19 99 VAL A CA 1
ATOM 772 C C . VAL A 1 99 ? -5.312 -13.711 -3.232 1 92.19 99 VAL A C 1
ATOM 774 O O . VAL A 1 99 ? -6.477 -13.43 -2.936 1 92.19 99 VAL A O 1
ATOM 777 N N . ASP A 1 100 ? -4.777 -13.305 -4.328 1 94.62 100 ASP A N 1
ATOM 778 C CA . ASP A 1 100 ? -5.516 -12.445 -5.25 1 94.62 100 ASP A CA 1
ATOM 779 C C . ASP A 1 100 ? -6.637 -13.219 -5.941 1 94.62 100 ASP A C 1
ATOM 781 O O . ASP A 1 100 ? -7.719 -12.672 -6.172 1 94.62 100 ASP A O 1
ATOM 785 N N . HIS A 1 101 ? -6.41 -14.477 -6.301 1 94.5 101 HIS A N 1
ATOM 786 C CA . HIS A 1 101 ? -7.461 -15.32 -6.852 1 94.5 101 HIS A CA 1
ATOM 787 C C . HIS A 1 101 ? -8.586 -15.531 -5.844 1 94.5 101 HIS A C 1
ATOM 789 O O . HIS A 1 101 ? -9.766 -15.477 -6.199 1 94.5 101 HIS A O 1
ATOM 795 N N . ARG A 1 102 ? -8.18 -15.695 -4.613 1 94.12 102 ARG A N 1
ATOM 796 C CA . ARG A 1 102 ? -9.164 -15.938 -3.568 1 94.12 102 ARG A CA 1
ATOM 797 C C . ARG A 1 102 ? -10.031 -14.703 -3.332 1 94.12 102 ARG A C 1
ATOM 799 O O . ARG A 1 102 ? -11.242 -14.82 -3.133 1 94.12 102 ARG A O 1
ATOM 806 N N . LEU A 1 103 ? -9.422 -13.547 -3.373 1 95.69 103 LEU A N 1
ATOM 807 C CA . LEU A 1 103 ? -10.18 -12.312 -3.236 1 95.69 103 LEU A CA 1
ATOM 808 C C . LEU A 1 103 ? -11.203 -12.18 -4.359 1 95.69 103 LEU A C 1
ATOM 810 O O . LEU A 1 103 ? -12.305 -11.656 -4.145 1 95.69 103 LEU A O 1
ATOM 814 N N . ALA A 1 104 ? -10.898 -12.703 -5.5 1 96.69 104 ALA A N 1
ATOM 815 C CA . ALA A 1 104 ? -11.734 -12.531 -6.684 1 96.69 104 ALA A CA 1
ATOM 816 C C . ALA A 1 104 ? -12.852 -13.57 -6.715 1 96.69 104 ALA A C 1
ATOM 818 O O . ALA A 1 104 ? -13.805 -13.438 -7.488 1 96.69 104 ALA A O 1
ATOM 819 N N . THR A 1 105 ? -12.766 -14.617 -5.875 1 96.19 105 THR A N 1
ATOM 820 C CA . THR A 1 105 ? -13.75 -15.688 -5.945 1 96.19 105 THR A CA 1
ATOM 821 C C . THR A 1 105 ? -14.57 -15.758 -4.66 1 96.19 105 THR A C 1
ATOM 823 O O . THR A 1 105 ? -15.656 -16.328 -4.645 1 96.19 105 THR A O 1
ATOM 826 N N . ASP A 1 106 ? -14.023 -15.211 -3.553 1 96.62 106 ASP A N 1
ATOM 827 C CA . ASP A 1 106 ? -14.734 -15.227 -2.277 1 96.62 106 ASP A CA 1
ATOM 828 C C . ASP A 1 106 ? -16 -14.383 -2.34 1 96.62 106 ASP A C 1
ATOM 830 O O . ASP A 1 106 ? -15.984 -13.273 -2.881 1 96.62 106 ASP A O 1
ATOM 834 N N . LYS A 1 107 ? -17.078 -14.852 -1.753 1 97.5 107 LYS A N 1
ATOM 835 C CA . LYS A 1 107 ? -18.391 -14.219 -1.842 1 97.5 107 LYS A CA 1
ATOM 836 C C . LYS A 1 107 ? -18.375 -12.836 -1.19 1 97.5 107 LYS A C 1
ATOM 838 O O . LYS A 1 107 ? -19.109 -11.938 -1.611 1 97.5 107 LYS A O 1
ATOM 843 N N . VAL A 1 108 ? -17.594 -12.625 -0.183 1 97.56 108 VAL A N 1
ATOM 844 C CA . VAL A 1 108 ? -17.547 -11.383 0.586 1 97.56 108 VAL A CA 1
ATOM 845 C C . VAL A 1 108 ? -16.719 -10.344 -0.149 1 97.56 108 VAL A C 1
ATOM 847 O O . VAL A 1 108 ? -17.078 -9.164 -0.202 1 97.56 108 VAL A O 1
ATOM 850 N N . THR A 1 109 ? -15.625 -10.797 -0.807 1 98.06 109 THR A N 1
ATOM 851 C CA . THR A 1 109 ? -14.664 -9.844 -1.364 1 98.06 109 THR A CA 1
ATOM 852 C C . THR A 1 109 ? -14.914 -9.641 -2.857 1 98.06 109 THR A C 1
ATOM 854 O O . THR A 1 109 ? -14.609 -8.578 -3.402 1 98.06 109 THR A O 1
ATOM 857 N N . LYS A 1 110 ? -15.523 -10.57 -3.537 1 98.31 110 LYS A N 1
ATOM 858 C CA . LYS A 1 110 ? -15.703 -10.555 -4.988 1 98.31 110 LYS A CA 1
ATOM 859 C C . LYS A 1 110 ? -16.469 -9.312 -5.438 1 98.31 110 LYS A C 1
ATOM 861 O O . LYS A 1 110 ? -16.109 -8.688 -6.438 1 98.31 110 LYS A O 1
ATOM 866 N N . PRO A 1 111 ? -17.516 -8.891 -4.734 1 98.69 111 PRO A N 1
ATOM 867 C CA . PRO A 1 111 ? -18.219 -7.691 -5.176 1 98.69 111 PRO A CA 1
ATOM 868 C C . PRO A 1 111 ? -17.312 -6.457 -5.219 1 98.69 111 PRO A C 1
ATOM 870 O O . PRO A 1 111 ? -17.469 -5.605 -6.098 1 98.69 111 PRO A O 1
ATOM 873 N N . TYR A 1 112 ? -16.406 -6.371 -4.324 1 98.62 112 TYR A N 1
ATOM 874 C CA . TYR A 1 112 ? -15.5 -5.223 -4.297 1 98.62 112 TYR A CA 1
ATOM 875 C C . TYR A 1 112 ? -14.43 -5.344 -5.371 1 98.62 112 TYR A C 1
ATOM 877 O O . TYR A 1 112 ? -13.992 -4.34 -5.941 1 98.62 112 TYR A O 1
ATOM 885 N N . GLU A 1 113 ? -13.977 -6.602 -5.633 1 98.31 113 GLU A N 1
ATOM 886 C CA . GLU A 1 113 ? -13.094 -6.816 -6.773 1 98.31 113 GLU A CA 1
ATOM 887 C C . GLU A 1 113 ? -13.727 -6.301 -8.062 1 98.31 113 GLU A C 1
ATOM 889 O O . GLU A 1 113 ? -13.086 -5.586 -8.836 1 98.31 113 GLU A O 1
ATOM 894 N N . LYS A 1 114 ? -14.945 -6.641 -8.281 1 98.69 114 LYS A N 1
ATOM 895 C CA . LYS A 1 114 ? -15.664 -6.25 -9.484 1 98.69 114 LYS A CA 1
ATOM 896 C C . LYS A 1 114 ? -15.852 -4.734 -9.547 1 98.69 114 LYS A C 1
ATOM 898 O O . LYS A 1 114 ? -15.695 -4.129 -10.609 1 98.69 114 LYS A O 1
ATOM 903 N N . LYS A 1 115 ? -16.172 -4.148 -8.445 1 98.69 115 LYS A N 1
ATOM 904 C CA . LYS A 1 115 ? -16.375 -2.701 -8.406 1 98.69 115 LYS A CA 1
ATOM 905 C C . LYS A 1 115 ? -15.078 -1.963 -8.734 1 98.69 115 LYS A C 1
ATOM 907 O O . LYS A 1 115 ? -15.086 -0.987 -9.484 1 98.69 115 LYS A O 1
ATOM 912 N N . MET A 1 116 ? -13.977 -2.441 -8.219 1 97.81 116 MET A N 1
ATOM 913 C CA . MET A 1 116 ? -12.688 -1.794 -8.445 1 97.81 116 MET A CA 1
ATOM 914 C C . MET A 1 116 ? -12.203 -2.033 -9.875 1 97.81 116 MET A C 1
ATOM 916 O O . MET A 1 116 ? -11.516 -1.193 -10.453 1 97.81 116 MET A O 1
ATOM 920 N N . ALA A 1 117 ? -12.625 -3.156 -10.477 1 97.62 117 ALA A N 1
ATOM 921 C CA . ALA A 1 117 ? -12.32 -3.414 -11.883 1 97.62 117 ALA A CA 1
ATOM 922 C C . ALA A 1 117 ? -13.086 -2.459 -12.797 1 97.62 117 ALA A C 1
ATOM 924 O O . ALA A 1 117 ? -12.578 -2.047 -13.836 1 97.62 117 ALA A O 1
ATOM 925 N N . LYS A 1 118 ? -14.227 -2.057 -12.367 1 97.94 118 LYS A N 1
ATOM 926 C CA . LYS A 1 118 ? -15.102 -1.215 -13.172 1 97.94 118 LYS A CA 1
ATOM 927 C C . LYS A 1 118 ? -14.773 0.263 -12.984 1 97.94 118 LYS A C 1
ATOM 929 O O . LYS A 1 118 ? -15 1.074 -13.883 1 97.94 118 LYS A O 1
ATOM 934 N N . SER A 1 119 ? -14.25 0.568 -11.82 1 96.75 119 SER A N 1
ATOM 935 C CA . SER A 1 119 ? -14.047 1.975 -11.484 1 96.75 119 SER A CA 1
ATOM 936 C C . SER A 1 119 ? -12.672 2.203 -10.867 1 96.75 119 SER A C 1
ATOM 938 O O . SER A 1 119 ? -12.477 1.957 -9.672 1 96.75 119 SER A O 1
ATOM 940 N N . LYS A 1 120 ? -11.844 2.818 -11.633 1 92.5 120 LYS A N 1
ATOM 941 C CA . LYS A 1 120 ? -10.523 3.20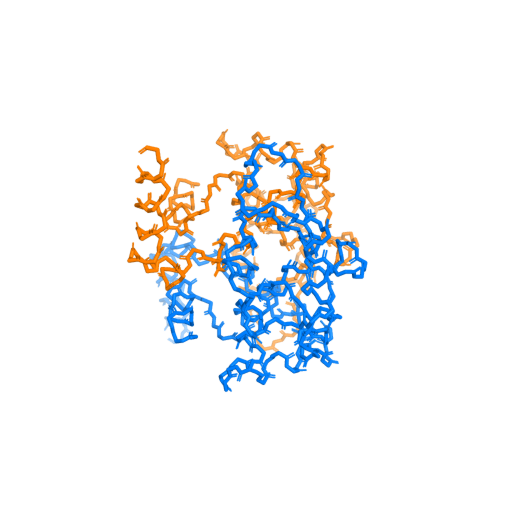1 -11.133 1 92.5 120 LYS A CA 1
ATOM 942 C C . LYS A 1 120 ? -10.641 4.211 -9.992 1 92.5 120 LYS A C 1
ATOM 944 O O . LYS A 1 120 ? -9.867 4.16 -9.031 1 92.5 120 LYS A O 1
ATOM 949 N N . ASP A 1 121 ? -11.609 5.066 -10.109 1 90.75 121 ASP A N 1
ATOM 950 C CA . ASP A 1 121 ? -11.828 6.078 -9.078 1 90.75 121 ASP A CA 1
ATOM 951 C C . ASP A 1 121 ? -12.195 5.434 -7.742 1 90.75 121 ASP A C 1
ATOM 953 O O . ASP A 1 121 ? -11.703 5.848 -6.688 1 90.75 121 ASP A O 1
ATOM 957 N N . TYR A 1 122 ? -13.023 4.441 -7.785 1 94.5 122 TYR A N 1
ATOM 958 C CA . TYR A 1 122 ? -13.406 3.744 -6.562 1 94.5 122 TYR A CA 1
ATOM 959 C C . TYR A 1 122 ? -12.203 3.039 -5.938 1 94.5 122 TYR A C 1
ATOM 961 O O . TYR A 1 122 ? -12.031 3.066 -4.719 1 94.5 122 TYR A O 1
ATOM 969 N N . PHE A 1 123 ? -11.398 2.473 -6.77 1 94.88 123 PHE A N 1
ATOM 970 C CA . PHE A 1 123 ? -10.188 1.816 -6.289 1 94.88 123 PHE A CA 1
ATOM 971 C C . PHE A 1 123 ? -9.289 2.809 -5.562 1 94.88 123 PHE A C 1
ATOM 973 O O . PHE A 1 123 ? -8.898 2.578 -4.418 1 94.88 123 PHE A O 1
ATOM 980 N N . PHE A 1 124 ? -9 3.881 -6.195 1 89.81 124 PHE A N 1
ATOM 981 C CA . PHE A 1 124 ? -8.078 4.855 -5.633 1 89.81 124 PHE A CA 1
ATOM 982 C C . PHE A 1 124 ? -8.625 5.441 -4.34 1 89.81 124 PHE A C 1
ATOM 984 O O . PHE A 1 124 ? -7.867 5.719 -3.406 1 89.81 124 PHE A O 1
ATOM 991 N N . GLU A 1 125 ? -9.891 5.652 -4.309 1 91.19 125 GLU A N 1
ATOM 992 C CA . GLU A 1 125 ? -10.523 6.18 -3.102 1 91.19 125 GLU A CA 1
ATOM 993 C C . GLU A 1 125 ? -10.359 5.223 -1.927 1 91.19 125 GLU A C 1
ATOM 995 O O . GLU A 1 125 ? -9.961 5.633 -0.834 1 91.19 125 GLU A O 1
ATOM 1000 N N . GLU A 1 126 ? -10.641 3.963 -2.174 1 94.69 126 GLU A N 1
ATOM 1001 C CA . GLU A 1 126 ? -10.531 2.967 -1.109 1 94.69 126 GLU A CA 1
ATOM 1002 C C . GLU A 1 126 ? -9.078 2.74 -0.705 1 94.69 126 GLU A C 1
ATOM 1004 O O . GLU A 1 126 ? -8.781 2.557 0.477 1 94.69 126 GLU A O 1
ATOM 1009 N N . PHE A 1 127 ? -8.227 2.738 -1.641 1 93.75 127 PHE A N 1
ATOM 1010 C CA . PHE A 1 127 ? -6.805 2.564 -1.348 1 93.75 127 PHE A CA 1
ATOM 1011 C C . PHE A 1 127 ? -6.285 3.709 -0.486 1 93.75 127 PHE A C 1
ATOM 1013 O O . PHE A 1 127 ? -5.637 3.48 0.535 1 93.75 127 PHE A O 1
ATOM 1020 N N . SER A 1 128 ? -6.598 4.914 -0.924 1 89.38 128 SER A N 1
ATOM 1021 C CA . SER A 1 128 ? -6.168 6.102 -0.193 1 89.38 128 SER A CA 1
ATOM 1022 C C . SER A 1 128 ? -6.676 6.078 1.245 1 89.38 128 SER A C 1
ATOM 1024 O O . SER A 1 128 ? -5.914 6.332 2.182 1 89.38 128 SER A O 1
ATOM 1026 N N . ARG A 1 129 ? -7.938 5.789 1.387 1 90.12 129 ARG A N 1
ATOM 1027 C CA . ARG A 1 129 ? -8.531 5.715 2.717 1 90.12 129 ARG A CA 1
ATOM 1028 C C . ARG A 1 129 ? -7.84 4.656 3.568 1 90.12 129 ARG A C 1
ATOM 1030 O O . ARG A 1 129 ? -7.551 4.887 4.742 1 90.12 129 ARG A O 1
ATOM 1037 N N . THR A 1 130 ? -7.516 3.527 2.979 1 93.25 130 THR A N 1
ATOM 1038 C CA . THR A 1 130 ? -6.988 2.375 3.701 1 93.25 130 THR A CA 1
ATOM 1039 C C . THR A 1 130 ? -5.551 2.629 4.152 1 93.25 130 THR A C 1
ATOM 1041 O O . THR A 1 130 ? -5.207 2.396 5.312 1 93.25 130 THR A O 1
ATOM 1044 N N . ILE A 1 131 ? -4.758 3.129 3.266 1 90.88 131 ILE A N 1
ATOM 1045 C CA . ILE A 1 131 ? -3.361 3.361 3.615 1 90.88 131 ILE A CA 1
ATOM 1046 C C . ILE A 1 131 ? -3.271 4.438 4.695 1 90.88 131 ILE A C 1
ATOM 1048 O O . ILE A 1 131 ? -2.414 4.367 5.578 1 90.88 131 ILE A O 1
ATOM 1052 N N . THR A 1 132 ? -4.152 5.441 4.645 1 88.62 132 THR A N 1
ATOM 1053 C CA . THR A 1 132 ? -4.195 6.477 5.672 1 88.62 132 THR A CA 1
ATOM 1054 C C . THR A 1 132 ? -4.652 5.898 7.008 1 88.62 132 THR A C 1
ATOM 1056 O O . THR A 1 132 ? -4.086 6.223 8.055 1 88.62 132 THR A O 1
ATOM 1059 N N . THR A 1 133 ? -5.613 4.992 6.941 1 84.5 133 THR A N 1
ATOM 1060 C CA . THR A 1 133 ? -6.098 4.336 8.148 1 84.5 133 THR A CA 1
ATOM 1061 C C . THR A 1 133 ? -5 3.479 8.781 1 84.5 133 THR A C 1
ATOM 1063 O O . THR A 1 133 ? -4.844 3.461 10 1 84.5 133 THR A O 1
ATOM 1066 N N . LEU A 1 134 ? -4.293 2.818 7.969 1 84.81 134 LEU A N 1
ATOM 1067 C CA . LEU A 1 134 ? -3.229 1.938 8.438 1 84.81 134 LEU A CA 1
ATOM 1068 C C . LEU A 1 134 ? -2.166 2.727 9.195 1 84.81 134 LEU A C 1
ATOM 1070 O O . LEU A 1 134 ? -1.624 2.244 10.195 1 84.81 134 LEU A O 1
ATOM 1074 N N . SER A 1 135 ? -1.894 3.912 8.773 1 81.38 135 SER A N 1
ATOM 1075 C CA . SER A 1 135 ? -0.833 4.699 9.398 1 81.38 135 SER A CA 1
ATOM 1076 C C . SER A 1 135 ? -1.367 5.516 10.57 1 81.38 135 SER A C 1
ATOM 1078 O O . SER A 1 135 ? -0.611 5.887 11.469 1 81.38 135 SER A O 1
ATOM 1080 N N . GLU A 1 136 ? -2.615 5.938 10.5 1 72.81 136 GLU A N 1
ATOM 1081 C CA . GLU A 1 136 ? -3.189 6.793 11.531 1 72.81 136 GLU A CA 1
ATOM 1082 C C . GLU A 1 136 ? -3.77 5.965 12.68 1 72.81 136 GLU A C 1
ATOM 1084 O O . GLU A 1 136 ? -3.926 6.461 13.797 1 72.81 136 GLU A O 1
ATOM 1089 N N . ASN A 1 137 ? -4.379 4.723 12.383 1 57.09 137 ASN A N 1
ATOM 1090 C CA . ASN A 1 137 ? -4.914 3.914 13.477 1 57.09 137 ASN A CA 1
ATOM 1091 C C . ASN A 1 137 ? -3.857 3.637 14.539 1 57.09 137 ASN A C 1
ATOM 1093 O O . ASN A 1 137 ? -4.02 2.73 15.359 1 57.09 137 ASN A O 1
ATOM 1097 N N . ASN A 1 138 ? -2.773 4.285 14.523 1 45.75 138 ASN A N 1
ATOM 1098 C CA . ASN A 1 138 ? -1.873 4.199 15.672 1 45.75 138 ASN A CA 1
ATOM 1099 C C . ASN A 1 138 ? -2.516 4.762 16.938 1 45.75 138 ASN A C 1
ATOM 1101 O O . ASN A 1 138 ? -3.125 5.832 16.906 1 45.75 138 ASN A O 1
ATOM 1105 N N . PRO A 1 139 ? -2.879 3.998 17.828 1 38.56 139 PRO A N 1
ATOM 1106 C CA . PRO A 1 139 ? -3.314 4.504 19.141 1 38.56 139 PRO A CA 1
ATOM 1107 C C . PRO A 1 139 ? -2.584 5.781 19.547 1 38.56 139 PRO A C 1
ATOM 1109 O O . PRO A 1 139 ? -3.047 6.504 20.422 1 38.56 139 PRO A O 1
ATOM 1112 N N . LEU A 1 140 ? -1.356 5.941 19.172 1 38.12 140 LEU A N 1
ATOM 1113 C CA . LEU A 1 140 ? -0.723 7.148 19.688 1 38.12 140 LEU A CA 1
ATOM 1114 C C . LEU A 1 140 ? -1.412 8.398 19.156 1 38.12 140 LEU A C 1
ATOM 1116 O O . LEU A 1 140 ? -1.317 9.469 19.75 1 38.12 140 LEU A O 1
ATOM 1120 N N . THR A 1 141 ? -1.769 8.352 17.922 1 38.75 141 THR A N 1
ATOM 1121 C CA . THR A 1 141 ? -2.52 9.578 17.672 1 38.75 141 THR A CA 1
ATOM 1122 C C . THR A 1 141 ? -3.85 9.555 18.422 1 38.75 141 THR A C 1
ATOM 1124 O O . THR A 1 141 ? -4.531 10.578 18.516 1 38.75 141 THR A O 1
ATOM 1127 N N . GLY A 1 142 ? -4.461 8.305 18.531 1 35.5 142 GLY A N 1
ATOM 1128 C CA . GLY A 1 142 ? -5.559 8.188 19.484 1 35.5 142 GLY A CA 1
ATOM 1129 C C . GLY A 1 142 ? -5.109 8.211 20.938 1 35.5 142 GLY A C 1
ATOM 1130 O O . GLY A 1 142 ? -4.961 7.156 21.562 1 35.5 142 GLY A O 1
ATOM 1131 N N . THR A 1 143 ? -4.098 8.664 21.375 1 32.47 143 THR A N 1
ATOM 1132 C CA . THR A 1 143 ? -4.238 8.695 22.828 1 32.47 143 THR A CA 1
ATOM 1133 C C . THR A 1 143 ? -5.707 8.812 23.219 1 32.47 143 THR A C 1
ATOM 1135 O O . THR A 1 143 ? -6.426 9.68 22.719 1 32.47 143 THR A O 1
ATOM 1138 N N . LYS A 1 144 ? -6.41 7.684 23.719 1 35.69 144 LYS A N 1
ATOM 1139 C CA . LYS A 1 144 ? -7.684 7.742 24.422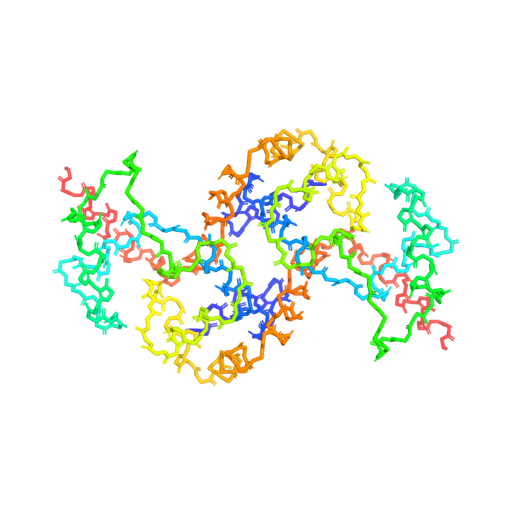 1 35.69 144 LYS A CA 1
ATOM 1140 C C . LYS A 1 144 ? -7.945 9.141 24.969 1 35.69 144 LYS A C 1
ATOM 1142 O O . LYS A 1 144 ? -9.086 9.602 24.984 1 35.69 144 LYS A O 1
ATOM 1147 N N . GLY A 1 145 ? -6.969 9.664 25.594 1 33.5 145 GLY A N 1
ATOM 1148 C CA . GLY A 1 145 ? -7.133 10.953 26.25 1 33.5 145 GLY A CA 1
ATOM 1149 C C . GLY A 1 145 ? -7.441 12.078 25.297 1 33.5 145 GLY A C 1
ATOM 1150 O O . GLY A 1 145 ? -8.32 12.898 25.547 1 33.5 145 GLY A O 1
ATOM 1151 N N . GLU A 1 146 ? -6.734 12.023 24.094 1 36.28 146 GLU A N 1
ATOM 1152 C CA . GLU A 1 146 ? -7.016 13.188 23.25 1 36.28 146 GLU A CA 1
ATOM 1153 C C . GLU A 1 146 ? -8.188 12.922 22.312 1 36.28 146 GLU A C 1
ATOM 1155 O O . GLU A 1 146 ? -8.945 13.836 21.984 1 36.28 146 GLU A O 1
ATOM 1160 N N . ILE A 1 147 ? -8.508 11.797 21.891 1 36.88 147 ILE A N 1
ATOM 1161 C CA . ILE A 1 147 ? -9.781 11.461 21.25 1 36.88 147 ILE A CA 1
ATOM 1162 C C . ILE A 1 147 ? -10.898 11.484 22.281 1 36.88 147 ILE A C 1
ATOM 1164 O O . ILE A 1 147 ? -11.977 12.031 22.047 1 36.88 147 ILE A O 1
ATOM 1168 N N . GLN A 1 148 ? -10.672 10.75 23.391 1 35.84 148 GLN A N 1
ATOM 1169 C CA . GLN A 1 148 ? -11.641 10.914 24.469 1 35.84 148 GLN A CA 1
ATOM 1170 C C . GLN A 1 148 ? -11.797 12.391 24.828 1 35.84 148 GLN A C 1
ATOM 1172 O O . GLN A 1 148 ? -12.906 12.844 25.141 1 35.84 148 GLN A O 1
ATOM 1177 N N . LYS A 1 149 ? -10.852 13.227 24.828 1 36.44 149 LYS A N 1
ATOM 1178 C CA . LYS A 1 149 ? -11.039 14.641 25.125 1 36.44 149 LYS A CA 1
ATOM 1179 C C . LYS A 1 149 ? -11.758 15.352 23.984 1 36.44 149 LYS A C 1
ATOM 1181 O O . LYS A 1 149 ? -12.578 16.234 24.219 1 36.44 149 LYS A O 1
ATOM 1186 N N . ARG A 1 150 ? -11.625 14.914 22.734 1 36.28 150 ARG A N 1
ATOM 1187 C CA . ARG A 1 150 ? -12.375 15.539 21.656 1 36.28 150 ARG A CA 1
ATOM 1188 C C . ARG A 1 150 ? -13.766 14.938 21.531 1 36.28 150 ARG A C 1
ATOM 1190 O O . ARG A 1 150 ? -14.742 15.648 21.281 1 36.28 150 ARG A O 1
ATOM 1197 N N . CYS A 1 151 ? -13.875 13.656 21.609 1 36.22 151 CYS A N 1
ATOM 1198 C CA . CYS A 1 151 ? -15.227 13.117 21.734 1 36.22 151 CYS A CA 1
ATOM 1199 C C . CYS A 1 151 ? -15.938 13.688 22.953 1 36.22 151 CYS A C 1
ATOM 1201 O O . CYS A 1 151 ? -17.141 13.992 22.891 1 36.22 151 CYS A O 1
ATOM 1203 N N . ASN A 1 152 ? -15.281 13.742 24.094 1 34.44 152 ASN A N 1
ATOM 1204 C CA . ASN A 1 152 ? -15.906 14.344 25.266 1 34.44 152 ASN A CA 1
ATOM 1205 C C . ASN A 1 152 ? -16.188 15.828 25.047 1 34.44 152 ASN A C 1
ATOM 1207 O O . ASN A 1 152 ? -17.188 16.344 25.547 1 34.44 152 ASN A O 1
ATOM 1211 N N . LEU A 1 153 ? -15.32 16.578 24.328 1 34.66 153 LEU A N 1
ATOM 1212 C CA . LEU A 1 153 ? -15.648 17.969 24.047 1 34.66 153 LEU A CA 1
ATOM 1213 C C . LEU A 1 153 ? -16.75 18.062 22.984 1 34.66 153 LEU A C 1
ATOM 1215 O O . LEU A 1 153 ? -17.625 18.922 23.062 1 34.66 153 LEU A O 1
ATOM 1219 N N . ALA A 1 154 ? -16.875 17.25 22.016 1 34.03 154 ALA A N 1
ATOM 1220 C CA . ALA A 1 154 ? -18.031 17.234 21.109 1 34.03 154 ALA A CA 1
ATOM 1221 C C . ALA A 1 154 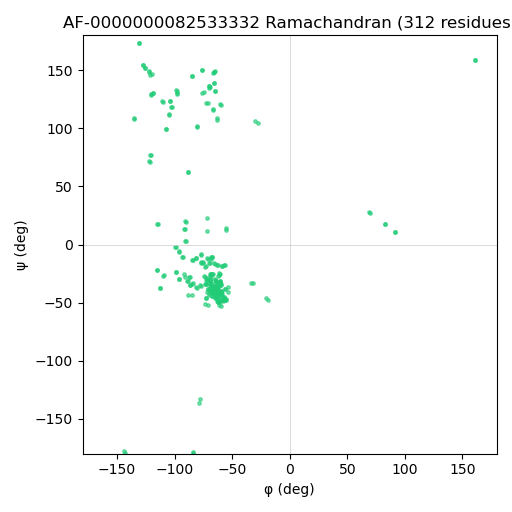? -19.297 16.781 21.828 1 34.03 154 ALA A C 1
ATOM 1223 O O . ALA A 1 154 ? -20.375 17.297 21.562 1 34.03 154 ALA A O 1
ATOM 1224 N N . ASN A 1 155 ? -19.109 15.852 22.594 1 32.53 155 ASN A N 1
ATOM 1225 C CA . ASN A 1 155 ? -20.297 15.469 23.359 1 32.53 155 ASN A CA 1
ATOM 1226 C C . ASN A 1 155 ? -20.672 16.531 24.375 1 32.53 155 ASN A C 1
ATOM 1228 O O . ASN A 1 155 ? -21.766 16.5 24.969 1 32.53 155 ASN A O 1
ATOM 1232 N N . LYS A 1 156 ? -19.734 17.172 24.922 1 31.89 156 LYS A N 1
ATOM 1233 C CA . LYS A 1 156 ? -20.125 18.219 25.859 1 31.89 156 LYS A CA 1
ATOM 1234 C C . LYS A 1 156 ? -20.719 19.422 25.125 1 31.89 156 LYS A C 1
ATOM 1236 O O . LYS A 1 156 ? -21.297 20.312 25.75 1 31.89 156 LYS A O 1
ATOM 1241 N N . LEU A 1 157 ? -20.172 19.594 23.859 1 29.81 157 LEU A N 1
ATOM 1242 C CA . LEU A 1 157 ? -20.766 20.766 23.203 1 29.81 157 LEU A CA 1
ATOM 1243 C C . LEU A 1 157 ? -22.156 20.438 22.672 1 29.81 157 LEU A C 1
ATOM 1245 O O . LEU A 1 157 ? -22.844 21.297 22.141 1 29.81 157 LEU A O 1
ATOM 1249 N N . HIS A 1 158 ? -22.578 19.156 22.688 1 28.02 158 HIS A N 1
ATOM 1250 C CA . HIS A 1 158 ? -24.031 19.094 22.688 1 28.02 158 HIS A CA 1
ATOM 1251 C C . HIS A 1 158 ? -24.578 19.031 24.109 1 28.02 158 HIS A C 1
ATOM 1253 O O . HIS A 1 158 ? -23.969 18.422 24.984 1 28.02 158 HIS A O 1
ATOM 1259 N N . MET B 1 1 ? 7.531 7.238 17.406 1 81.31 1 MET B N 1
ATOM 1260 C CA . MET B 1 1 ? 7.859 6.348 16.297 1 81.31 1 MET B CA 1
ATOM 1261 C C . MET B 1 1 ? 8.086 4.922 16.781 1 81.31 1 MET B C 1
ATOM 1263 O O . MET B 1 1 ? 7.699 3.963 16.109 1 81.31 1 MET B O 1
ATOM 1267 N N . SER B 1 2 ? 8.383 4.809 18 1 83 2 SER B N 1
ATOM 1268 C CA . SER B 1 2 ? 8.617 3.479 18.547 1 83 2 SER B CA 1
ATOM 1269 C C . SER B 1 2 ? 7.344 2.643 18.531 1 83 2 SER B C 1
ATOM 1271 O O . SER B 1 2 ? 7.375 1.461 18.172 1 83 2 SER B O 1
ATOM 1273 N N . VAL B 1 3 ? 6.227 3.311 18.766 1 81.69 3 VAL B N 1
ATOM 1274 C CA . VAL B 1 3 ? 4.957 2.598 18.828 1 81.69 3 VAL B CA 1
ATOM 1275 C C . VAL B 1 3 ? 4.559 2.15 17.422 1 81.69 3 VAL B C 1
ATOM 1277 O O . VAL B 1 3 ? 4.105 1.019 17.234 1 81.69 3 VAL B O 1
ATOM 1280 N N . VAL B 1 4 ? 4.777 3.027 16.484 1 85.56 4 VAL B N 1
ATOM 1281 C CA . VAL B 1 4 ? 4.445 2.713 15.102 1 85.56 4 VAL B CA 1
ATOM 1282 C C . VAL B 1 4 ? 5.328 1.569 14.602 1 85.56 4 VAL B C 1
ATOM 1284 O O . VAL B 1 4 ? 4.832 0.602 14.023 1 85.56 4 VAL B O 1
ATOM 1287 N N . LEU B 1 5 ? 6.602 1.659 14.945 1 91.19 5 LEU B N 1
ATOM 1288 C CA . LEU B 1 5 ? 7.551 0.629 14.539 1 91.19 5 LEU B CA 1
ATOM 1289 C C . LEU B 1 5 ? 7.176 -0.721 15.141 1 91.19 5 LEU B C 1
ATOM 1291 O O . LEU B 1 5 ? 7.207 -1.742 14.453 1 91.19 5 LEU B O 1
ATOM 1295 N N . GLU B 1 6 ? 6.793 -0.711 16.359 1 88.75 6 GLU B N 1
ATOM 1296 C CA . GLU B 1 6 ? 6.43 -1.948 17.047 1 88.75 6 GLU B CA 1
ATOM 1297 C C . GLU B 1 6 ? 5.148 -2.545 16.469 1 88.75 6 GLU B C 1
ATOM 1299 O O . GLU B 1 6 ? 5.051 -3.762 16.297 1 88.75 6 GLU B O 1
ATOM 1304 N N . ARG B 1 7 ? 4.25 -1.752 16.141 1 86.44 7 ARG B N 1
ATOM 1305 C CA . ARG B 1 7 ? 2.979 -2.211 15.602 1 86.44 7 ARG B CA 1
ATOM 1306 C C . ARG B 1 7 ? 3.178 -2.891 14.25 1 86.44 7 ARG B C 1
ATOM 1308 O O . ARG B 1 7 ? 2.65 -3.979 14.008 1 86.44 7 ARG B O 1
ATOM 1315 N N . PHE B 1 8 ? 3.92 -2.264 13.5 1 89.81 8 PHE B N 1
ATOM 1316 C CA . PHE B 1 8 ? 4.117 -2.83 12.172 1 89.81 8 PHE B CA 1
ATOM 1317 C C . PHE B 1 8 ? 5 -4.07 12.242 1 89.81 8 PHE B C 1
ATOM 1319 O O . PHE B 1 8 ? 4.805 -5.02 11.477 1 89.81 8 PHE B O 1
ATOM 1326 N N . SER B 1 9 ? 5.922 -4.012 13.156 1 90.25 9 SER B N 1
ATOM 1327 C CA . SER B 1 9 ? 6.742 -5.203 13.352 1 90.25 9 SER B CA 1
ATOM 1328 C C . SER B 1 9 ? 5.891 -6.398 13.766 1 90.25 9 SER B C 1
ATOM 1330 O O . SER B 1 9 ? 6.168 -7.531 13.359 1 90.25 9 SER B O 1
ATOM 1332 N N . SER B 1 10 ? 4.863 -6.168 14.453 1 85.25 10 SER B N 1
ATOM 1333 C CA . SER B 1 10 ? 4.012 -7.234 14.969 1 85.25 10 SER B CA 1
ATOM 1334 C C . SER B 1 10 ? 3.25 -7.926 13.844 1 85.25 10 SER B C 1
ATOM 1336 O O . SER B 1 10 ? 2.768 -9.047 14.016 1 85.25 10 SER B O 1
ATOM 1338 N N . ILE B 1 11 ? 3.234 -7.25 12.727 1 82.25 11 ILE B N 1
ATOM 1339 C CA . ILE B 1 11 ? 2.529 -7.867 11.609 1 82.25 11 ILE B CA 1
ATOM 1340 C C . ILE B 1 11 ? 3.521 -8.19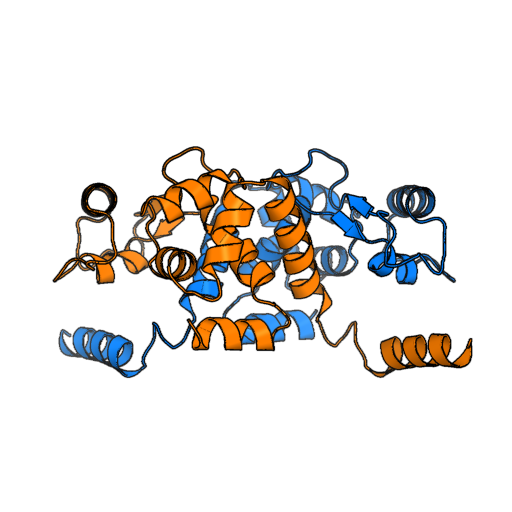5 10.492 1 82.25 11 ILE B C 1
ATOM 1342 O O . ILE B 1 11 ? 3.143 -8.289 9.32 1 82.25 11 ILE B O 1
ATOM 1346 N N . GLY B 1 12 ? 4.797 -8.211 10.891 1 85.38 12 GLY B N 1
ATOM 1347 C CA . GLY B 1 12 ? 5.809 -8.75 9.992 1 85.38 12 GLY B CA 1
ATOM 1348 C C . GLY B 1 12 ? 6.434 -7.695 9.102 1 85.38 12 GLY B C 1
ATOM 1349 O O . GLY B 1 12 ? 7.148 -8.023 8.148 1 85.38 12 GLY B O 1
ATOM 1350 N N . ILE B 1 13 ? 6.168 -6.422 9.398 1 91.62 13 ILE B N 1
ATOM 1351 C CA . ILE B 1 13 ? 6.715 -5.348 8.57 1 91.62 13 ILE B CA 1
ATOM 1352 C C . ILE B 1 13 ? 7.906 -4.707 9.281 1 91.62 13 ILE B C 1
ATOM 1354 O O . ILE B 1 13 ? 7.758 -4.141 10.367 1 91.62 13 ILE B O 1
ATOM 1358 N N . ASP B 1 14 ? 9.047 -4.801 8.641 1 96.19 14 ASP B N 1
ATOM 1359 C CA . ASP B 1 14 ? 10.25 -4.219 9.227 1 96.19 14 ASP B CA 1
ATOM 1360 C C . ASP B 1 14 ? 10.359 -2.732 8.898 1 96.19 14 ASP B C 1
ATOM 1362 O O . ASP B 1 14 ? 9.469 -2.166 8.258 1 96.19 14 ASP B O 1
ATOM 1366 N N . THR B 1 15 ? 11.445 -2.109 9.359 1 97.19 15 THR B N 1
ATOM 1367 C CA . THR B 1 15 ? 11.578 -0.659 9.305 1 97.19 15 THR B CA 1
ATOM 1368 C C . THR B 1 15 ? 11.57 -0.173 7.855 1 97.19 15 THR B C 1
ATOM 1370 O O . THR B 1 15 ? 10.797 0.726 7.504 1 97.19 15 THR B O 1
ATOM 1373 N N . PRO B 1 16 ? 12.406 -0.767 6.875 1 98.19 16 PRO B N 1
ATOM 1374 C CA . PRO B 1 16 ? 12.328 -0.28 5.496 1 98.19 16 PRO B CA 1
ATOM 1375 C C . PRO B 1 16 ? 10.961 -0.529 4.859 1 98.19 16 PRO B C 1
ATOM 1377 O O . PRO B 1 16 ? 10.484 0.29 4.07 1 98.19 16 PRO B O 1
ATOM 1380 N N . GLY B 1 17 ? 10.352 -1.614 5.273 1 96.62 17 GLY B N 1
ATOM 1381 C CA . GLY B 1 17 ? 9.016 -1.919 4.785 1 96.62 17 GLY B CA 1
ATOM 1382 C C . GLY B 1 17 ? 7.98 -0.894 5.207 1 96.62 17 GLY B C 1
ATOM 1383 O O . GLY B 1 17 ? 7.137 -0.49 4.406 1 96.62 17 GLY B O 1
ATOM 1384 N N . LEU B 1 18 ? 8.031 -0.494 6.465 1 96.25 18 LEU B N 1
ATOM 1385 C CA . LEU B 1 18 ? 7.121 0.524 6.973 1 96.25 18 LEU B CA 1
ATOM 1386 C C . LEU B 1 18 ? 7.258 1.821 6.184 1 96.25 18 LEU B C 1
ATOM 1388 O O . LEU B 1 18 ? 6.258 2.393 5.738 1 96.25 18 LEU B O 1
ATOM 1392 N N . VAL B 1 19 ? 8.508 2.252 5.973 1 97.69 19 VAL B N 1
ATOM 1393 C CA . VAL B 1 19 ? 8.758 3.498 5.258 1 97.69 19 VAL B CA 1
ATOM 1394 C C . VAL B 1 19 ? 8.258 3.381 3.82 1 97.69 19 VAL B C 1
ATOM 1396 O O . VAL B 1 19 ? 7.625 4.305 3.301 1 97.69 19 VAL B O 1
ATOM 1399 N N . ALA B 1 20 ? 8.469 2.254 3.207 1 96.62 20 ALA B N 1
ATOM 1400 C CA . ALA B 1 20 ? 8.031 2.031 1.831 1 96.62 20 ALA B CA 1
ATOM 1401 C C . ALA B 1 20 ? 6.512 1.993 1.735 1 96.62 20 ALA B C 1
ATOM 1403 O O . ALA B 1 20 ? 5.922 2.613 0.847 1 96.62 20 ALA B O 1
ATOM 1404 N N . LEU B 1 21 ? 5.922 1.285 2.684 1 94.62 21 LEU B N 1
ATOM 1405 C CA . LEU B 1 21 ? 4.469 1.142 2.686 1 94.62 21 LEU B CA 1
ATOM 1406 C C . LEU B 1 21 ? 3.791 2.502 2.793 1 94.62 21 LEU B C 1
ATOM 1408 O O . LEU B 1 21 ? 2.875 2.805 2.025 1 94.62 21 LEU B O 1
ATOM 1412 N N . LEU B 1 22 ? 4.273 3.338 3.611 1 94.31 22 LEU B N 1
ATOM 1413 C CA . LEU B 1 22 ? 3.6 4.609 3.857 1 94.31 22 LEU B CA 1
ATOM 1414 C C . LEU B 1 22 ? 3.936 5.621 2.766 1 94.31 22 LEU B C 1
ATOM 1416 O O . LEU B 1 22 ? 3.27 6.652 2.643 1 94.31 22 LEU B O 1
ATOM 1420 N N . GLY B 1 23 ? 4.957 5.297 1.925 1 93.25 23 GLY B N 1
ATOM 1421 C CA . GLY B 1 23 ? 5.164 6.078 0.718 1 93.25 23 GLY B CA 1
ATOM 1422 C C . GLY B 1 23 ? 3.963 6.078 -0.208 1 93.25 23 GLY B C 1
ATOM 1423 O O . GLY B 1 23 ? 3.82 6.969 -1.048 1 93.25 23 GLY B O 1
ATOM 1424 N N . ALA B 1 24 ? 3.141 5.16 0 1 92 24 ALA B N 1
ATOM 1425 C CA . ALA B 1 24 ? 1.943 5.043 -0.827 1 92 24 ALA B CA 1
ATOM 1426 C C . ALA B 1 24 ? 0.945 6.152 -0.506 1 92 24 ALA B C 1
ATOM 1428 O O . ALA B 1 24 ? -0.008 6.375 -1.256 1 92 24 ALA B O 1
ATOM 1429 N N . HIS B 1 25 ? 1.125 6.883 0.529 1 92.12 25 HIS B N 1
ATOM 1430 C CA . HIS B 1 25 ? 0.312 8.062 0.799 1 92.12 25 HIS B CA 1
ATOM 1431 C C . HIS B 1 25 ? 0.381 9.055 -0.356 1 92.12 25 HIS B C 1
ATOM 1433 O O . HIS B 1 25 ? -0.504 9.898 -0.507 1 92.12 25 HIS B O 1
ATOM 1439 N N . SER B 1 26 ? 1.392 8.875 -1.193 1 90 26 SER B N 1
ATOM 1440 C CA . SER B 1 26 ? 1.562 9.781 -2.326 1 90 26 SER B CA 1
ATOM 1441 C C . SER B 1 26 ? 0.375 9.703 -3.279 1 90 26 SER B C 1
ATOM 1443 O O . SER B 1 26 ? 0.035 10.688 -3.939 1 90 26 SER B O 1
ATOM 1445 N N . VAL B 1 27 ? -0.249 8.539 -3.439 1 84.75 27 VAL B N 1
ATOM 1446 C CA . VAL B 1 27 ? -1.319 8.344 -4.41 1 84.75 27 VAL B CA 1
ATOM 1447 C C . VAL B 1 27 ? -2.67 8.625 -3.758 1 84.75 27 VAL B C 1
ATOM 1449 O O . VAL B 1 27 ? -3.707 8.602 -4.426 1 84.75 27 VAL B O 1
ATOM 1452 N N . GLY B 1 28 ? -2.717 9.344 -2.66 1 85.81 28 GLY B N 1
ATOM 1453 C CA . GLY B 1 28 ? -3.996 9.5 -1.988 1 85.81 28 GLY B CA 1
ATOM 1454 C C . GLY B 1 28 ? -4.32 10.938 -1.651 1 85.81 28 GLY B C 1
ATOM 1455 O O . GLY B 1 28 ? -3.607 11.852 -2.064 1 85.81 28 GLY B O 1
ATOM 1456 N N . ARG B 1 29 ? -5.543 11.008 -1.182 1 88.38 29 ARG B N 1
ATOM 1457 C CA . ARG B 1 29 ? -6.035 12.266 -0.622 1 88.38 29 ARG B CA 1
ATOM 1458 C C . ARG B 1 29 ? -6.609 12.047 0.775 1 88.38 29 ARG B C 1
ATOM 1460 O O . ARG B 1 29 ? -7.016 10.938 1.122 1 88.38 29 ARG B O 1
ATOM 1467 N N . THR B 1 30 ? -6.562 13.086 1.476 1 90.5 30 THR B N 1
ATOM 1468 C CA . THR B 1 30 ? -7.023 13 2.857 1 90.5 30 THR B CA 1
ATOM 1469 C C . THR B 1 30 ? -8.18 13.961 3.105 1 90.5 30 THR B C 1
ATOM 1471 O O . THR B 1 30 ? -8.117 15.125 2.717 1 90.5 30 THR B O 1
ATOM 1474 N N . HIS B 1 31 ? -9.227 13.406 3.654 1 90.69 31 HIS B N 1
ATOM 1475 C CA . HIS B 1 31 ? -10.398 14.227 3.963 1 90.69 31 HIS B CA 1
ATOM 1476 C C . HIS B 1 31 ? -10.078 15.25 5.051 1 90.69 31 HIS B C 1
ATOM 1478 O O . HIS B 1 31 ? -9.375 14.938 6.016 1 90.69 31 HIS B O 1
ATOM 1484 N N . CYS B 1 32 ? -10.695 16.375 5.016 1 94.88 32 CYS B N 1
ATOM 1485 C CA . CYS B 1 32 ? -10.414 17.484 5.914 1 94.88 32 CYS B CA 1
ATOM 1486 C C . CYS B 1 32 ? -10.695 17.094 7.363 1 94.88 32 CYS B C 1
ATOM 1488 O O . CYS B 1 32 ? -10.031 17.594 8.273 1 94.88 32 CYS B O 1
ATOM 1490 N N . VAL B 1 33 ? -11.586 16.156 7.582 1 90.69 33 VAL B N 1
ATOM 1491 C CA . VAL B 1 33 ? -11.93 15.734 8.938 1 90.69 33 VAL B CA 1
ATOM 1492 C C . VAL B 1 33 ? -10.695 15.188 9.641 1 90.69 33 VAL B C 1
ATOM 1494 O O . VAL B 1 33 ? -10.57 15.289 10.859 1 90.69 33 VAL B O 1
ATOM 1497 N N . LYS B 1 34 ? -9.773 14.719 8.812 1 88.12 34 LYS B N 1
ATOM 1498 C CA . LYS B 1 34 ? -8.578 14.117 9.398 1 88.12 34 LYS B CA 1
ATOM 1499 C C . LYS B 1 34 ? -7.434 15.117 9.484 1 88.12 34 LYS B C 1
ATOM 1501 O O . LYS B 1 34 ? -6.391 14.828 10.078 1 88.12 34 LYS B O 1
ATOM 1506 N N . LEU B 1 35 ? -7.656 16.297 8.922 1 93.25 35 LEU B N 1
ATOM 1507 C CA . LEU B 1 35 ? -6.551 17.25 8.812 1 93.25 35 LEU B CA 1
ATOM 1508 C C . LEU B 1 35 ? -6.754 18.422 9.75 1 93.25 35 LEU B C 1
ATOM 1510 O O . LEU B 1 35 ? -5.785 19.031 10.211 1 93.25 35 LEU B O 1
ATOM 1514 N N . VAL B 1 36 ? -7.938 18.703 10.047 1 94.81 36 VAL B N 1
ATOM 1515 C CA . VAL B 1 36 ? -8.273 19.984 10.664 1 94.81 36 VAL B CA 1
ATOM 1516 C C . VAL B 1 36 ? -7.715 20.031 12.086 1 94.81 36 VAL B C 1
ATOM 1518 O O . VAL B 1 36 ? -7.402 21.109 12.594 1 94.81 36 VAL B O 1
ATOM 1521 N N . HIS B 1 37 ? -7.52 18.922 12.734 1 92.19 37 HIS B N 1
ATOM 1522 C CA . HIS B 1 37 ? -7.004 18.906 14.102 1 92.19 37 HIS B CA 1
ATOM 1523 C C . HIS B 1 37 ? -5.555 19.375 14.141 1 92.19 37 HIS B C 1
ATOM 1525 O O . HIS B 1 37 ? -5.023 19.672 15.219 1 92.19 37 HIS B O 1
ATOM 1531 N N . HIS B 1 38 ? -4.922 19.5 12.977 1 93.94 38 HIS B N 1
ATOM 1532 C CA . HIS B 1 38 ? -3.564 20.031 12.906 1 93.94 38 HIS B CA 1
ATOM 1533 C C . HIS B 1 38 ? -3.568 21.5 12.5 1 93.94 38 HIS B C 1
ATOM 1535 O O . HIS B 1 38 ? -2.516 22.141 12.461 1 93.94 38 HIS B O 1
ATOM 1541 N N . LEU B 1 39 ? -4.727 22.016 12.242 1 95.94 39 LEU B N 1
ATOM 1542 C CA . LEU B 1 39 ? -4.855 23.375 11.734 1 95.94 39 LEU B CA 1
ATOM 1543 C C . LEU B 1 39 ? -5.531 24.281 12.758 1 95.94 39 LEU B C 1
ATOM 1545 O O . LEU B 1 39 ? -5.27 25.484 12.805 1 95.94 39 LEU B O 1
ATOM 1549 N N . TYR B 1 40 ? -6.508 23.719 13.453 1 94.94 40 TYR B N 1
ATOM 1550 C CA . TYR B 1 40 ? -7.32 24.453 14.414 1 94.94 40 TYR B CA 1
ATOM 1551 C C . TYR B 1 40 ? -7.238 23.828 15.797 1 94.94 40 TYR B C 1
ATOM 1553 O O . TYR B 1 40 ? -7.125 22.594 15.922 1 94.94 40 TYR B O 1
ATOM 1561 N N . PRO B 1 41 ? -7.34 24.547 17 1 95 41 PRO B N 1
ATOM 1562 C CA . PRO B 1 41 ? -7.332 26.016 16.953 1 95 41 PRO B CA 1
ATOM 1563 C C . PRO B 1 41 ? -5.949 26.578 16.656 1 95 41 PRO B C 1
ATOM 1565 O O . PRO B 1 41 ? -5.828 27.75 16.297 1 95 41 PRO B O 1
ATOM 1568 N N . GLU B 1 42 ? -4.906 25.672 16.906 1 95.94 42 GLU B N 1
ATOM 1569 C CA . GLU B 1 42 ? -3.543 26.094 16.609 1 95.94 42 GLU B CA 1
ATOM 1570 C C . GLU B 1 42 ? -2.885 25.188 15.578 1 95.94 42 GLU B C 1
ATOM 1572 O O . GLU B 1 42 ? -3.076 23.969 15.609 1 95.94 42 GLU B O 1
ATOM 1577 N N . VAL B 1 43 ? -2.07 25.781 14.805 1 96.25 43 VAL B N 1
ATOM 1578 C CA . VAL B 1 43 ? -1.397 25.047 13.734 1 96.25 43 VAL B CA 1
ATOM 1579 C C . VAL B 1 43 ? -0.282 24.188 14.32 1 96.25 43 VAL B C 1
ATOM 1581 O O . VAL B 1 43 ? 0.49 24.641 15.164 1 96.25 43 VAL B O 1
ATOM 1584 N N . ASP B 1 44 ? -0.282 22.953 13.93 1 94.5 44 ASP B N 1
ATOM 1585 C CA . ASP B 1 44 ? 0.811 22.062 14.281 1 94.5 44 ASP B CA 1
ATOM 1586 C C . ASP B 1 44 ? 2.143 22.562 13.742 1 94.5 44 ASP B C 1
ATOM 1588 O O . ASP B 1 44 ? 2.295 22.766 12.531 1 94.5 44 ASP B O 1
ATOM 1592 N N . PRO B 1 45 ? 3.055 22.812 14.602 1 94.38 45 PRO B N 1
ATOM 1593 C CA . PRO B 1 45 ? 4.316 23.422 14.172 1 94.38 45 PRO B CA 1
ATOM 1594 C C . PRO B 1 45 ? 5.152 22.5 13.297 1 94.38 45 PRO B C 1
ATOM 1596 O O . PRO B 1 45 ? 6.117 22.938 12.672 1 94.38 45 PRO B O 1
ATOM 1599 N N . GLU B 1 46 ? 4.832 21.25 13.18 1 92.56 46 GLU B N 1
ATOM 1600 C CA . GLU B 1 46 ? 5.566 20.312 12.336 1 92.56 46 GLU B CA 1
ATOM 1601 C C . GLU B 1 46 ? 5.246 20.516 10.859 1 92.56 46 GLU B C 1
ATOM 1603 O O . GLU B 1 46 ? 5.965 20.031 9.992 1 92.56 46 GLU B O 1
ATOM 1608 N N . LEU B 1 47 ? 4.184 21.25 10.617 1 95.25 47 LEU B N 1
ATOM 1609 C CA . LEU B 1 47 ? 3.74 21.438 9.242 1 95.25 47 LEU B CA 1
ATOM 1610 C C . LEU B 1 47 ? 4.488 22.594 8.586 1 95.25 47 LEU B C 1
ATOM 1612 O O . LEU B 1 47 ? 4.758 23.609 9.227 1 95.25 47 LEU B O 1
ATOM 1616 N N . ASN B 1 48 ? 4.727 22.422 7.312 1 95.31 48 ASN B N 1
ATOM 1617 C CA . ASN B 1 48 ? 5.293 23.5 6.496 1 95.31 48 ASN B CA 1
ATOM 1618 C C . ASN B 1 48 ? 4.285 24.625 6.273 1 95.31 48 ASN B C 1
ATOM 1620 O O . ASN B 1 48 ? 3.125 24.375 5.949 1 95.31 48 ASN B O 1
ATOM 1624 N N . PRO B 1 49 ? 4.73 25.875 6.395 1 95.75 49 PRO B N 1
ATOM 1625 C CA . PRO B 1 49 ? 3.816 27.016 6.234 1 95.75 49 PRO B CA 1
ATOM 1626 C C . PRO B 1 49 ? 3.096 27 4.887 1 95.75 49 PRO B C 1
ATOM 1628 O O . PRO B 1 49 ? 1.923 27.375 4.809 1 95.75 49 PRO B O 1
ATOM 1631 N N . ASP B 1 50 ? 3.797 26.609 3.842 1 95.38 50 ASP B N 1
ATOM 1632 C CA . ASP B 1 50 ? 3.154 26.562 2.533 1 95.38 50 ASP B CA 1
ATOM 1633 C C . ASP B 1 50 ? 2.049 25.516 2.5 1 95.38 50 ASP B C 1
ATOM 1635 O O . ASP B 1 50 ? 1.001 25.719 1.886 1 95.38 50 ASP B O 1
ATOM 1639 N N . ASP B 1 51 ? 2.289 24.391 3.139 1 95.62 51 ASP B N 1
ATOM 1640 C CA . ASP B 1 51 ? 1.262 23.359 3.225 1 95.62 51 ASP B CA 1
ATOM 1641 C C . ASP B 1 51 ? 0.081 23.828 4.07 1 95.62 51 ASP B C 1
ATOM 1643 O O . ASP B 1 51 ? -1.073 23.531 3.756 1 95.62 51 ASP B O 1
ATOM 1647 N N . VAL B 1 52 ? 0.409 24.547 5.109 1 96.62 52 VAL B N 1
ATOM 1648 C CA . VAL B 1 52 ? -0.633 25.062 5.988 1 96.62 52 VAL B CA 1
ATOM 1649 C C . VAL B 1 52 ? -1.562 25.984 5.195 1 96.62 52 VAL B C 1
ATOM 1651 O O . VAL B 1 52 ? -2.787 25.844 5.254 1 96.62 52 VAL B O 1
ATOM 1654 N N . LYS B 1 53 ? -0.965 26.906 4.438 1 96.81 53 LYS B N 1
ATOM 1655 C CA . LYS B 1 53 ? -1.76 27.812 3.609 1 96.81 53 LYS B CA 1
ATOM 1656 C C . LYS B 1 53 ? -2.66 27.031 2.656 1 96.81 53 LYS B C 1
ATOM 1658 O O . LYS B 1 53 ? -3.852 27.328 2.537 1 96.81 53 LYS B O 1
ATOM 1663 N N . HIS B 1 54 ? -2.092 26.078 2.025 1 96.25 54 HIS B N 1
ATOM 1664 C CA . HIS B 1 54 ? -2.834 25.25 1.083 1 96.25 54 HIS B CA 1
ATOM 1665 C C . HIS B 1 54 ? -3.969 24.5 1.78 1 96.25 54 HIS B C 1
ATOM 1667 O O . HIS B 1 54 ? -5.098 24.484 1.285 1 96.25 54 HIS B O 1
ATOM 1673 N N . MET B 1 55 ? -3.717 23.969 2.98 1 96.25 55 MET B N 1
ATOM 1674 C CA . MET B 1 55 ? -4.699 23.203 3.734 1 96.25 55 MET B CA 1
ATOM 1675 C C . MET B 1 55 ? -5.832 24.094 4.227 1 96.25 55 MET B C 1
ATOM 1677 O O . MET B 1 55 ? -6.996 23.688 4.215 1 96.25 55 MET B O 1
ATOM 1681 N N . LEU B 1 56 ? -5.477 25.266 4.602 1 96.69 56 LEU B N 1
ATOM 1682 C CA . LEU B 1 56 ? -6.488 26.188 5.094 1 96.69 56 LEU B CA 1
ATOM 1683 C C . LEU B 1 56 ? -7.422 26.625 3.965 1 96.69 56 LEU B C 1
ATOM 1685 O O . LEU B 1 56 ? -8.617 26.844 4.191 1 96.69 56 LEU B O 1
ATOM 1689 N N . HIS B 1 57 ? -6.879 26.719 2.781 1 96.69 57 HIS B N 1
ATOM 1690 C CA . HIS B 1 57 ? -7.695 27.031 1.615 1 96.69 57 HIS B CA 1
ATOM 1691 C C . HIS B 1 57 ? -8.672 25.906 1.299 1 96.69 57 HIS B C 1
ATOM 1693 O O . HIS B 1 57 ? -9.844 26.156 0.999 1 96.69 57 HIS B O 1
ATOM 1699 N N . LYS B 1 58 ? -8.203 24.734 1.462 1 95.81 58 LYS B N 1
ATOM 1700 C CA . LYS B 1 58 ? -9.008 23.562 1.109 1 95.81 58 LYS B CA 1
ATOM 1701 C C . LYS B 1 58 ? -9.938 23.172 2.252 1 95.81 58 LYS B C 1
ATOM 1703 O O . LYS B 1 58 ? -11.031 22.641 2.02 1 95.81 58 LYS B O 1
ATOM 1708 N N . CYS B 1 59 ? -9.477 23.375 3.48 1 96.94 59 CYS B N 1
ATOM 1709 C CA . CYS B 1 59 ? -10.195 23.016 4.695 1 96.94 59 CYS B CA 1
ATOM 1710 C C . CYS B 1 59 ? -10.43 24.234 5.578 1 96.94 59 CYS B C 1
ATOM 1712 O O . CYS B 1 59 ? -9.922 24.297 6.699 1 96.94 59 CYS B O 1
ATOM 1714 N N . PRO B 1 60 ? -11.281 25.094 5.172 1 95.88 60 PRO B N 1
ATOM 1715 C CA . PRO B 1 60 ? -11.43 26.359 5.895 1 95.88 60 PRO B CA 1
ATOM 1716 C C . PRO B 1 60 ? -12.227 26.219 7.188 1 95.88 60 PRO B C 1
ATOM 1718 O O . PRO B 1 60 ? -12.164 27.078 8.062 1 95.88 60 PRO B O 1
ATOM 1721 N N . ASP B 1 61 ? -12.945 25.109 7.363 1 95.69 61 ASP B N 1
ATOM 1722 C CA . ASP B 1 61 ? -13.797 24.922 8.531 1 95.69 61 ASP B CA 1
ATOM 1723 C C . ASP B 1 61 ? -13.102 24.078 9.594 1 95.69 61 ASP B C 1
ATOM 1725 O O . ASP B 1 61 ? -12.617 22.984 9.305 1 95.69 61 ASP B O 1
ATOM 1729 N N . ALA B 1 62 ? -13.156 24.547 10.828 1 95.06 62 ALA B N 1
ATOM 1730 C CA . ALA B 1 62 ? -12.57 23.797 11.93 1 95.06 62 ALA B CA 1
ATOM 1731 C C . ALA B 1 62 ? -13.367 22.531 12.219 1 95.06 62 ALA B C 1
ATOM 1733 O O . ALA B 1 62 ? -12.859 21.594 12.852 1 95.06 62 ALA B O 1
ATOM 1734 N N . ILE B 1 63 ? -14.562 22.516 11.938 1 94.88 63 ILE B N 1
ATOM 1735 C CA . ILE B 1 63 ? -15.438 21.359 12.07 1 94.88 63 ILE B CA 1
ATOM 1736 C C . ILE B 1 63 ? -16.047 21 10.711 1 94.88 63 ILE B C 1
ATOM 1738 O O . ILE B 1 63 ? -17.203 21.344 10.438 1 94.88 63 ILE B O 1
ATOM 1742 N N . PRO B 1 64 ? -15.25 20.375 9.883 1 93.94 64 PRO B N 1
ATOM 1743 C CA . PRO B 1 64 ? -15.75 20.078 8.539 1 93.94 64 PRO B CA 1
ATOM 1744 C C . PRO B 1 64 ? -16.906 19.078 8.547 1 93.94 64 PRO B C 1
ATOM 1746 O O . PRO B 1 64 ? -17 18.25 9.453 1 93.94 64 PRO B O 1
ATOM 1749 N N . ASP B 1 65 ? -17.75 19.219 7.629 1 93.25 65 ASP B N 1
ATOM 1750 C CA . ASP B 1 65 ? -18.797 18.25 7.383 1 93.25 65 ASP B CA 1
ATOM 1751 C C . ASP B 1 65 ? -18.219 16.922 6.898 1 93.25 65 ASP B C 1
ATOM 1753 O O . ASP B 1 65 ? -17.609 16.859 5.828 1 93.25 65 ASP B O 1
ATOM 1757 N N . PRO B 1 66 ? -18.406 15.898 7.695 1 89.75 66 PRO B N 1
ATOM 1758 C CA . PRO B 1 66 ? -17.828 14.609 7.297 1 89.75 66 PRO B CA 1
ATOM 1759 C C . PRO B 1 66 ? -18.422 14.086 5.988 1 89.75 66 PRO B C 1
ATOM 1761 O O . PRO B 1 66 ? -17.828 13.219 5.34 1 89.75 66 PRO B O 1
ATOM 1764 N N . LYS B 1 67 ? -19.516 14.594 5.602 1 90.81 67 LYS B N 1
ATOM 1765 C CA . LYS B 1 67 ? -20.172 14.117 4.387 1 90.81 67 LYS B CA 1
ATOM 1766 C C . LYS B 1 67 ? -19.766 14.945 3.176 1 90.81 67 LYS B C 1
ATOM 1768 O O . LYS B 1 67 ? -20.047 14.578 2.037 1 90.81 67 LYS B O 1
ATOM 1773 N N . ALA B 1 68 ? -19.094 16.047 3.453 1 89.75 68 ALA B N 1
ATOM 1774 C CA . ALA B 1 68 ? -18.656 16.906 2.359 1 89.75 68 ALA B CA 1
ATOM 1775 C C . ALA B 1 68 ? -17.453 16.328 1.638 1 89.75 68 ALA B C 1
ATOM 1777 O O . ALA B 1 68 ? -16.703 15.539 2.215 1 89.75 68 ALA B O 1
ATOM 1778 N N . VAL B 1 69 ? -17.344 16.625 0.341 1 85.75 69 VAL B N 1
ATOM 1779 C CA . VAL B 1 69 ? -16.219 16.156 -0.471 1 85.75 69 VAL B CA 1
ATOM 1780 C C . VAL B 1 69 ? -15.078 17.156 -0.397 1 85.75 69 VAL B C 1
ATOM 1782 O O . VAL B 1 69 ? -14.742 17.797 -1.393 1 85.75 69 VAL B O 1
ATOM 1785 N N . HIS B 1 70 ? -14.57 17.328 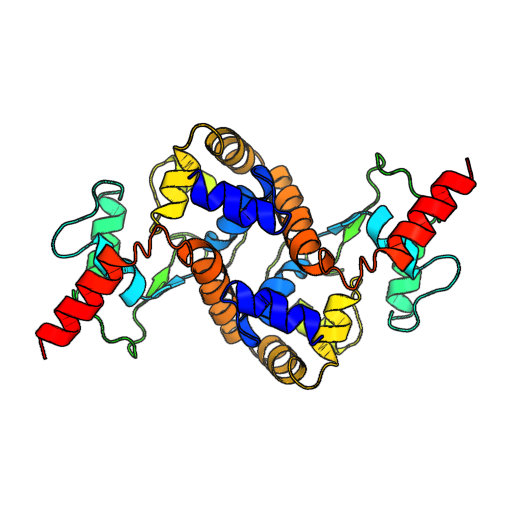0.769 1 92.88 70 HIS B N 1
ATOM 1786 C CA . HIS B 1 70 ? -13.43 18.203 1.005 1 92.88 70 HIS B CA 1
ATOM 1787 C C . HIS B 1 70 ? -12.164 17.406 1.287 1 92.88 70 HIS B C 1
ATOM 1789 O O . HIS B 1 70 ? -11.945 16.969 2.414 1 92.88 70 HIS B O 1
ATOM 1795 N N . TYR B 1 71 ? -11.383 17.297 0.253 1 92.12 71 TYR B N 1
ATOM 1796 C CA . TYR B 1 71 ? -10.156 16.516 0.333 1 92.12 71 TYR B CA 1
ATOM 1797 C C . TYR B 1 71 ? -8.945 17.344 -0.091 1 92.12 71 TYR B C 1
ATOM 1799 O O . TYR B 1 71 ? -9.086 18.312 -0.83 1 92.12 71 TYR B O 1
ATOM 1807 N N . VAL B 1 72 ? -7.879 16.984 0.444 1 92.75 72 VAL B N 1
ATOM 1808 C CA . VAL B 1 72 ? -6.602 17.562 0.026 1 92.75 72 VAL B CA 1
ATOM 1809 C C . VAL B 1 72 ? -5.699 16.453 -0.521 1 92.75 72 VAL B C 1
ATOM 1811 O O . VAL B 1 72 ? -5.512 15.422 0.124 1 92.75 72 VAL B O 1
ATOM 1814 N N . LYS B 1 73 ? -5.117 16.641 -1.676 1 91 73 LYS B N 1
ATOM 1815 C CA . LYS B 1 73 ? -4.16 15.68 -2.23 1 91 73 LYS B CA 1
ATOM 1816 C C . LYS B 1 73 ? -2.908 15.594 -1.365 1 91 73 LYS B C 1
ATOM 1818 O O . LYS B 1 73 ? -2.355 16.625 -0.958 1 91 73 LYS B O 1
ATOM 1823 N N . ASN B 1 74 ? -2.498 14.344 -1.061 1 91.19 74 ASN B N 1
ATOM 1824 C CA . ASN B 1 74 ? -1.334 14.172 -0.196 1 91.19 74 ASN B CA 1
ATOM 1825 C C . ASN B 1 74 ? -0.053 14.641 -0.882 1 91.19 74 ASN B C 1
ATOM 1827 O O . ASN B 1 74 ? 0.843 15.18 -0.232 1 91.19 74 ASN B O 1
ATOM 1831 N N . ASP B 1 75 ? 0.029 14.289 -2.139 1 87.81 75 ASP B N 1
ATOM 1832 C CA . ASP B 1 75 ? 1.126 14.781 -2.967 1 87.81 75 ASP B CA 1
ATOM 1833 C C . ASP B 1 75 ? 0.646 15.867 -3.928 1 87.81 75 ASP B C 1
ATOM 1835 O O . ASP B 1 75 ? -0.189 15.609 -4.797 1 87.81 75 ASP B O 1
ATOM 1839 N N . ARG B 1 76 ? 1.079 17.047 -3.74 1 78.81 76 ARG B N 1
ATOM 1840 C CA . ARG B 1 76 ? 0.596 18.172 -4.543 1 78.81 76 ARG B CA 1
ATOM 1841 C C . ARG B 1 76 ? 1.017 18.031 -6 1 78.81 76 ARG B C 1
ATOM 1843 O O . ARG B 1 76 ? 0.441 18.656 -6.887 1 78.81 76 ARG B O 1
ATOM 1850 N N . GLY B 1 77 ? 1.958 17.188 -6.34 1 69.94 77 GLY B N 1
ATOM 1851 C CA . GLY B 1 77 ? 2.367 16.969 -7.719 1 69.94 77 GLY B CA 1
ATOM 1852 C C . GLY B 1 77 ? 1.422 16.062 -8.484 1 69.94 77 GLY B C 1
ATOM 1853 O O . GLY B 1 77 ? 0.205 16.266 -8.453 1 69.94 77 GLY B O 1
ATOM 1854 N N . ILE B 1 78 ? 1.965 15.141 -9.234 1 59.72 78 ILE B N 1
ATOM 1855 C CA . ILE B 1 78 ? 1.205 14.242 -10.094 1 59.72 78 ILE B CA 1
ATOM 1856 C C . ILE B 1 78 ? 0.433 13.234 -9.242 1 59.72 78 ILE B C 1
ATOM 1858 O O . ILE B 1 78 ? 1.013 12.57 -8.383 1 59.72 78 ILE B O 1
ATOM 1862 N N . LEU B 1 79 ? -0.888 13.234 -9.422 1 61.81 79 LEU B N 1
ATOM 1863 C CA . LEU B 1 79 ? -1.771 12.305 -8.727 1 61.81 79 LEU B CA 1
ATOM 1864 C C . LEU B 1 79 ? -1.585 10.883 -9.242 1 61.81 79 LEU B C 1
ATOM 1866 O O . LEU B 1 79 ? -1.382 10.672 -10.445 1 61.81 79 LEU B O 1
ATOM 1870 N N . MET B 1 80 ? -1.534 10.008 -8.352 1 63.69 80 MET B N 1
ATOM 1871 C CA . MET B 1 80 ? -1.755 8.594 -8.633 1 63.69 80 MET B CA 1
ATOM 1872 C C . MET B 1 80 ? -0.479 7.941 -9.156 1 63.69 80 MET B C 1
ATOM 1874 O O . MET B 1 80 ? -0.538 7.023 -9.977 1 63.69 80 MET B O 1
ATOM 1878 N N . LYS B 1 81 ? 0.536 8.648 -8.898 1 68.88 81 LYS B N 1
ATOM 1879 C CA . LYS B 1 81 ? 1.772 7.957 -9.266 1 68.88 81 LYS B CA 1
ATOM 1880 C C . LYS B 1 81 ? 2.562 7.559 -8.016 1 68.88 81 LYS B C 1
ATOM 1882 O O . LYS B 1 81 ? 2.738 8.359 -7.102 1 68.88 81 LYS B O 1
ATOM 1887 N N . LEU B 1 82 ? 2.787 6.301 -7.984 1 78.88 82 LEU B N 1
ATOM 1888 C CA . LEU B 1 82 ? 3.719 5.828 -6.965 1 78.88 82 LEU B CA 1
ATOM 1889 C C . LEU B 1 82 ? 5.164 6.043 -7.402 1 78.88 82 LEU B C 1
ATOM 1891 O O . LEU B 1 82 ? 5.652 5.359 -8.305 1 78.88 82 LEU B O 1
ATOM 1895 N N . ASP B 1 83 ? 5.801 7.121 -6.867 1 82.88 83 ASP B N 1
ATOM 1896 C CA . ASP B 1 83 ? 7.195 7.383 -7.203 1 82.88 83 ASP B CA 1
ATOM 1897 C C . ASP B 1 83 ? 7.957 7.93 -6 1 82.88 83 ASP B C 1
ATOM 1899 O O . ASP B 1 83 ? 7.398 8.047 -4.906 1 82.88 83 ASP B O 1
ATOM 1903 N N . ASN B 1 84 ? 9.281 8.203 -6.297 1 90.75 84 ASN B N 1
ATOM 1904 C CA . ASN B 1 84 ? 10.102 8.578 -5.148 1 90.75 84 ASN B CA 1
ATOM 1905 C C . ASN B 1 84 ? 10.086 10.086 -4.914 1 90.75 84 ASN B C 1
ATOM 1907 O O . ASN B 1 84 ? 10.742 10.586 -4 1 90.75 84 ASN B O 1
ATOM 1911 N N . ASN B 1 85 ? 9.344 10.805 -5.684 1 91.06 85 ASN B N 1
ATOM 1912 C CA . ASN B 1 85 ? 9.25 12.242 -5.473 1 91.06 85 ASN B CA 1
ATOM 1913 C C . ASN B 1 85 ? 8.594 12.57 -4.137 1 91.06 85 ASN B C 1
ATOM 1915 O O . ASN B 1 85 ? 8.93 13.578 -3.504 1 91.06 85 ASN B O 1
ATOM 1919 N N . TYR B 1 86 ? 7.723 11.688 -3.723 1 92.75 86 TYR B N 1
ATOM 1920 C CA . TYR B 1 86 ? 7.047 11.898 -2.447 1 92.75 86 TYR B CA 1
ATOM 1921 C C . TYR B 1 86 ? 8.055 11.969 -1.303 1 92.75 86 TYR B C 1
ATOM 1923 O O . TYR B 1 86 ? 7.945 12.836 -0.432 1 92.75 86 TYR B O 1
ATOM 1931 N N . TYR B 1 87 ? 9.062 11.156 -1.314 1 96.19 87 TYR B N 1
ATOM 1932 C CA . TYR B 1 87 ? 10.078 11.148 -0.269 1 96.19 87 TYR B CA 1
ATOM 1933 C C . TYR B 1 87 ? 10.906 12.43 -0.304 1 96.19 87 TYR B C 1
ATOM 1935 O O . TYR B 1 87 ? 11.266 12.969 0.743 1 96.19 87 TYR B O 1
ATOM 1943 N N . LEU B 1 88 ? 11.227 12.883 -1.508 1 95.44 88 LEU B N 1
ATOM 1944 C CA . LEU B 1 88 ? 11.953 14.141 -1.651 1 95.44 88 LEU B CA 1
ATOM 1945 C C . LEU B 1 88 ? 11.164 15.297 -1.03 1 95.44 88 LEU B C 1
ATOM 1947 O O . LEU B 1 88 ? 11.727 16.109 -0.303 1 95.44 88 LEU B O 1
ATOM 1951 N N . ASN B 1 89 ? 9.93 15.312 -1.327 1 94.5 89 ASN B N 1
ATOM 1952 C CA . ASN B 1 89 ? 9.07 16.359 -0.782 1 94.5 89 ASN B CA 1
ATOM 1953 C C . ASN B 1 89 ? 9.008 16.297 0.742 1 94.5 89 ASN B C 1
ATOM 1955 O O . ASN B 1 89 ? 9.117 17.312 1.415 1 94.5 89 ASN B O 1
ATOM 1959 N N . ILE B 1 90 ? 8.844 15.086 1.3 1 95.62 90 ILE B N 1
ATOM 1960 C CA . ILE B 1 90 ? 8.727 14.914 2.744 1 95.62 90 ILE B CA 1
ATOM 1961 C C . ILE B 1 90 ? 10.031 15.344 3.416 1 95.62 90 ILE B C 1
ATOM 1963 O O . ILE B 1 90 ? 10.016 16 4.453 1 95.62 90 ILE B O 1
ATOM 1967 N N . LEU B 1 91 ? 11.125 15.031 2.82 1 97.19 91 LEU B N 1
ATOM 1968 C CA . LEU B 1 91 ? 12.422 15.398 3.369 1 97.19 91 LEU B CA 1
ATOM 1969 C C . LEU B 1 91 ? 12.617 16.906 3.33 1 97.19 91 LEU B C 1
ATOM 1971 O O . LEU B 1 91 ? 13.398 17.469 4.109 1 97.19 91 LEU B O 1
ATOM 1975 N N . ASP B 1 92 ? 11.93 17.562 2.412 1 95.5 92 ASP B N 1
ATOM 1976 C CA . ASP B 1 92 ? 11.945 19.016 2.322 1 95.5 92 ASP B CA 1
ATOM 1977 C C . ASP B 1 92 ? 10.82 19.625 3.162 1 95.5 92 ASP B C 1
ATOM 1979 O O . ASP B 1 92 ? 10.398 20.766 2.91 1 95.5 92 ASP B O 1
ATOM 1983 N N . ASN B 1 93 ? 10.242 18.828 4.004 1 94.69 93 ASN B N 1
ATOM 1984 C CA . ASN B 1 93 ? 9.211 19.219 4.957 1 94.69 93 ASN B CA 1
ATOM 1985 C C . ASN B 1 93 ? 7.906 19.578 4.254 1 94.69 93 ASN B C 1
ATOM 1987 O O . ASN B 1 93 ? 7.133 20.391 4.75 1 94.69 93 ASN B O 1
ATOM 1991 N N . LYS B 1 94 ? 7.723 18.984 3.146 1 94.06 94 LYS B N 1
ATOM 1992 C CA . LYS B 1 94 ? 6.457 19.125 2.432 1 94.06 94 LYS B CA 1
ATOM 1993 C C . LYS B 1 94 ? 5.598 17.875 2.574 1 94.06 94 LYS B C 1
ATOM 1995 O O . LYS B 1 94 ? 6.062 16.766 2.303 1 94.06 94 LYS B O 1
ATOM 2000 N N . GLY B 1 95 ? 4.445 18.016 3.051 1 93.06 95 GLY B N 1
ATOM 2001 C CA . GLY B 1 95 ? 3.51 16.922 3.262 1 93.06 95 GLY B CA 1
ATOM 2002 C C . GLY B 1 95 ? 2.4 17.266 4.238 1 93.06 95 GLY B C 1
ATOM 2003 O O . GLY B 1 95 ? 2.562 18.141 5.086 1 93.06 95 GLY B O 1
ATOM 2004 N N . LEU B 1 96 ? 1.339 16.516 4.129 1 92.81 96 LEU B N 1
ATOM 2005 C CA . LEU B 1 96 ? 0.148 16.828 4.91 1 92.81 96 LEU B CA 1
ATOM 2006 C C . LEU B 1 96 ? 0.099 16 6.191 1 92.81 96 LEU B C 1
ATOM 2008 O O . LEU B 1 96 ? -0.49 16.438 7.188 1 92.81 96 LEU B O 1
ATOM 2012 N N . LEU B 1 97 ? 0.671 14.828 6.141 1 92.69 97 LEU B N 1
ATOM 2013 C CA . LEU B 1 97 ? 0.478 13.875 7.23 1 92.69 97 LEU B CA 1
ATOM 2014 C C . LEU B 1 97 ? 1.654 13.914 8.203 1 92.69 97 LEU B C 1
ATOM 2016 O O . LEU B 1 97 ? 2.807 13.75 7.793 1 92.69 97 LEU B O 1
ATOM 2020 N N . ILE B 1 98 ? 1.356 14.039 9.438 1 92 98 ILE B N 1
ATOM 2021 C CA . ILE B 1 98 ? 2.363 14.188 10.484 1 92 98 ILE B CA 1
ATOM 2022 C C . ILE B 1 98 ? 3.236 12.938 10.547 1 92 98 ILE B C 1
ATOM 2024 O O . ILE B 1 98 ? 4.449 13.031 10.758 1 92 98 ILE B O 1
ATOM 2028 N N . VAL B 1 99 ? 2.605 11.75 10.312 1 92.25 99 VAL B N 1
ATOM 2029 C CA . VAL B 1 99 ? 3.346 10.492 10.391 1 92.25 99 VAL B CA 1
ATOM 2030 C C . VAL B 1 99 ? 4.457 10.484 9.344 1 92.25 99 VAL B C 1
ATOM 2032 O O . VAL B 1 99 ? 5.543 9.953 9.586 1 92.25 99 VAL B O 1
ATOM 2035 N N . ASP B 1 100 ? 4.23 11.102 8.234 1 94.62 100 ASP B N 1
ATOM 2036 C CA . ASP B 1 100 ? 5.246 11.156 7.184 1 94.62 100 ASP B CA 1
ATOM 2037 C C . ASP B 1 100 ? 6.41 12.055 7.59 1 94.62 100 ASP B C 1
ATOM 2039 O O . ASP B 1 100 ? 7.57 11.758 7.293 1 94.62 100 ASP B O 1
ATOM 2043 N N . HIS B 1 101 ? 6.145 13.164 8.266 1 94.5 101 HIS B N 1
ATOM 2044 C CA . HIS B 1 101 ? 7.199 14.023 8.797 1 94.5 101 HIS B CA 1
ATOM 2045 C C . HIS B 1 101 ? 8.031 13.281 9.844 1 94.5 101 HIS B C 1
ATOM 2047 O O . HIS B 1 101 ? 9.258 13.398 9.859 1 94.5 101 HIS B O 1
ATOM 2053 N N . ARG B 1 102 ? 7.328 12.523 10.641 1 94.06 102 ARG B N 1
ATOM 2054 C CA . ARG B 1 102 ? 8.016 11.797 11.703 1 94.06 102 ARG B CA 1
ATOM 2055 C C . ARG B 1 102 ? 8.93 10.719 11.125 1 94.06 102 ARG B C 1
ATOM 2057 O O . ARG B 1 102 ? 10.047 10.516 11.617 1 94.06 102 ARG B O 1
ATOM 2064 N N . LEU B 1 103 ? 8.469 10.062 10.102 1 95.62 103 LEU B N 1
ATOM 2065 C CA . LEU B 1 103 ? 9.305 9.07 9.438 1 95.62 103 LEU B CA 1
ATOM 2066 C C . LEU B 1 103 ? 10.57 9.711 8.875 1 95.62 103 LEU B C 1
ATOM 2068 O O . LEU B 1 103 ? 11.641 9.094 8.867 1 95.62 103 LEU B O 1
ATOM 2072 N N . ALA B 1 104 ? 10.477 10.945 8.477 1 96.69 104 ALA B N 1
ATOM 2073 C CA . ALA B 1 104 ? 11.578 11.633 7.809 1 96.69 104 ALA B CA 1
ATOM 2074 C C . ALA B 1 104 ? 12.555 12.211 8.82 1 96.69 104 ALA B C 1
ATOM 2076 O O . ALA B 1 104 ? 13.672 12.609 8.461 1 96.69 104 ALA B O 1
ATOM 2077 N N . THR B 1 105 ? 12.172 12.266 10.109 1 96.12 105 THR B N 1
ATOM 2078 C CA . THR B 1 105 ? 13.023 12.914 11.102 1 96.12 105 THR B CA 1
ATOM 2079 C C . THR B 1 105 ? 13.516 11.906 12.133 1 96.12 105 THR B C 1
ATOM 2081 O O . THR B 1 105 ? 14.508 12.148 12.828 1 96.12 105 THR B O 1
ATOM 2084 N N . ASP B 1 106 ? 12.797 10.773 12.281 1 96.56 106 ASP B N 1
ATOM 2085 C CA . ASP B 1 106 ? 13.18 9.75 13.25 1 96.56 106 ASP B CA 1
ATOM 2086 C C . ASP B 1 106 ? 14.516 9.109 12.875 1 96.56 106 ASP B C 1
ATOM 2088 O O . ASP B 1 106 ? 14.75 8.797 11.703 1 96.56 106 ASP B O 1
ATOM 2092 N N . LYS B 1 107 ? 15.367 8.859 13.836 1 97.44 107 LYS B N 1
ATOM 2093 C CA . LYS B 1 107 ? 16.734 8.375 13.617 1 97.44 107 LYS B CA 1
ATOM 2094 C C . LYS B 1 107 ? 16.719 6.988 12.977 1 97.44 107 LYS B C 1
ATOM 2096 O O . LYS B 1 107 ? 17.625 6.641 12.219 1 97.44 107 LYS B O 1
ATOM 2101 N N . VAL B 1 108 ? 15.742 6.188 13.266 1 97.56 108 VAL B N 1
ATOM 2102 C CA . VAL B 1 108 ? 15.664 4.805 12.805 1 97.56 108 VAL B CA 1
ATOM 2103 C C . VAL B 1 108 ? 15.133 4.77 11.375 1 97.56 108 VAL B C 1
ATOM 2105 O O . VAL B 1 108 ? 15.625 4.004 10.547 1 97.56 108 VAL B O 1
ATOM 2108 N N . THR B 1 109 ? 14.188 5.668 11.055 1 98.06 109 THR B N 1
ATOM 2109 C CA . THR B 1 109 ? 13.484 5.574 9.781 1 98.06 109 THR B CA 1
ATOM 2110 C C . THR B 1 109 ? 14.086 6.535 8.758 1 98.06 109 THR B C 1
ATOM 2112 O O . THR B 1 109 ? 14.039 6.281 7.551 1 98.06 109 THR B O 1
ATOM 2115 N N . LYS B 1 110 ? 14.734 7.582 9.172 1 98.31 110 LYS B N 1
ATOM 2116 C CA . LYS B 1 110 ? 15.234 8.641 8.297 1 98.31 110 LYS B CA 1
ATOM 2117 C C . LYS B 1 110 ? 16.219 8.086 7.266 1 98.31 110 LYS B C 1
ATOM 2119 O O . LYS B 1 110 ? 16.172 8.469 6.094 1 98.31 110 LYS B O 1
ATOM 2124 N N . PRO B 1 111 ? 17.109 7.176 7.637 1 98.62 111 PRO B N 1
ATOM 2125 C CA . PRO B 1 111 ? 18.031 6.645 6.629 1 98.62 111 PRO B CA 1
ATOM 2126 C C . PRO B 1 111 ? 17.312 5.965 5.469 1 98.62 111 PRO B C 1
ATOM 2128 O O . PRO B 1 111 ? 17.75 6.051 4.32 1 98.62 111 PRO B O 1
ATOM 2131 N N . TYR B 1 112 ? 16.219 5.34 5.746 1 98.62 112 TYR B N 1
ATOM 2132 C CA . TYR B 1 112 ? 15.477 4.664 4.691 1 98.62 112 TYR B CA 1
ATOM 2133 C C . TYR B 1 112 ? 14.672 5.664 3.867 1 98.62 112 TYR B C 1
ATOM 2135 O O . TYR B 1 112 ? 14.492 5.48 2.66 1 98.62 112 TYR B O 1
ATOM 2143 N N . GLU B 1 113 ? 14.156 6.73 4.539 1 98.31 113 GLU B N 1
ATOM 2144 C CA . GLU B 1 113 ? 13.539 7.816 3.785 1 98.31 113 GLU B CA 1
ATOM 2145 C C . GLU B 1 113 ? 14.508 8.383 2.746 1 98.31 113 GLU B C 1
ATOM 2147 O O . GLU B 1 113 ? 14.141 8.562 1.583 1 98.31 113 GLU B O 1
ATOM 2152 N N . LYS B 1 114 ? 15.703 8.633 3.145 1 98.69 114 LYS B N 1
ATOM 2153 C CA . LYS B 1 114 ? 16.719 9.203 2.27 1 98.69 114 LYS B CA 1
ATOM 2154 C C . LYS B 1 114 ? 17.078 8.234 1.142 1 98.69 114 LYS B C 1
ATOM 2156 O O . LYS B 1 114 ? 17.234 8.648 -0.009 1 98.69 114 LYS B O 1
ATOM 2161 N N . LYS B 1 115 ? 17.203 6.988 1.461 1 98.69 115 LYS B N 1
ATOM 2162 C CA . LYS B 1 115 ? 17.547 5.992 0.449 1 98.69 115 LYS B CA 1
ATOM 2163 C C . LYS B 1 115 ? 16.438 5.891 -0.607 1 98.69 115 LYS B C 1
ATOM 2165 O O . LYS B 1 115 ? 16.734 5.816 -1.804 1 98.69 115 LYS B O 1
ATOM 2170 N N . MET B 1 116 ? 15.211 5.949 -0.183 1 97.81 116 MET B N 1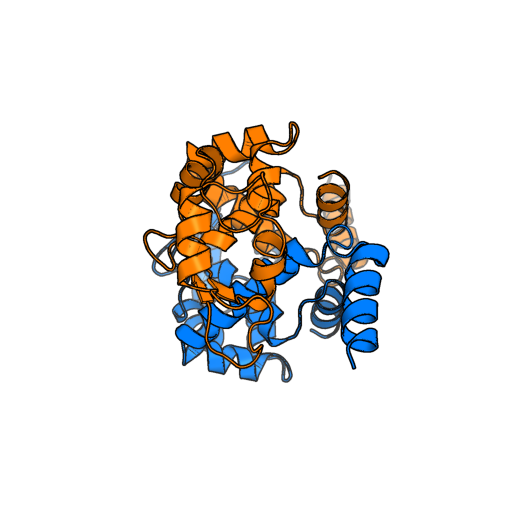
ATOM 2171 C CA . MET B 1 116 ? 14.094 5.832 -1.109 1 97.81 116 MET B CA 1
ATOM 2172 C C . MET B 1 116 ? 13.922 7.109 -1.926 1 97.81 116 MET B C 1
ATOM 2174 O O . MET B 1 116 ? 13.477 7.066 -3.072 1 97.81 116 MET B O 1
ATOM 2178 N N . ALA B 1 117 ? 14.352 8.242 -1.363 1 97.62 117 ALA B N 1
ATOM 2179 C CA . ALA B 1 117 ? 14.352 9.492 -2.113 1 97.62 117 ALA B CA 1
ATOM 2180 C C . ALA B 1 117 ? 15.398 9.469 -3.219 1 97.62 117 ALA B C 1
ATOM 2182 O O . ALA B 1 117 ? 15.195 10.047 -4.293 1 97.62 117 ALA B O 1
ATOM 2183 N N . LYS B 1 118 ? 16.453 8.766 -2.988 1 97.94 118 LYS B N 1
ATOM 2184 C CA . LYS B 1 118 ? 17.578 8.727 -3.918 1 97.94 118 LYS B CA 1
ATOM 2185 C C . LYS B 1 118 ? 17.375 7.656 -4.984 1 97.94 118 LYS B C 1
ATOM 2187 O O . LYS B 1 118 ? 17.891 7.781 -6.102 1 97.94 118 LYS B O 1
ATOM 2192 N N . SER B 1 119 ? 16.625 6.641 -4.609 1 96.75 119 SER B N 1
ATOM 2193 C CA . SER B 1 119 ? 16.5 5.492 -5.5 1 96.75 119 SER B CA 1
ATOM 2194 C C . SER B 1 119 ? 15.055 5.023 -5.605 1 96.75 119 SER B C 1
ATOM 2196 O O . SER B 1 119 ? 14.562 4.316 -4.727 1 96.75 119 SER B O 1
ATOM 2198 N N . LYS B 1 120 ? 14.5 5.27 -6.734 1 92.5 120 LYS B N 1
ATOM 2199 C CA . LYS B 1 120 ? 13.156 4.785 -7.02 1 92.5 120 LYS B CA 1
ATOM 2200 C C . LYS B 1 120 ? 13.109 3.26 -7.035 1 92.5 120 LYS B C 1
ATOM 2202 O O . LYS B 1 120 ? 12.133 2.656 -6.578 1 92.5 120 LYS B O 1
ATOM 2207 N N . ASP B 1 121 ? 14.156 2.68 -7.512 1 90.69 121 ASP B N 1
ATOM 2208 C CA . ASP B 1 121 ? 14.242 1.224 -7.578 1 90.69 121 ASP B CA 1
ATOM 2209 C C . ASP B 1 121 ? 14.211 0.609 -6.18 1 90.69 121 ASP B C 1
ATOM 2211 O O . ASP B 1 121 ? 13.539 -0.399 -5.949 1 90.69 121 ASP B O 1
ATOM 2215 N N . TYR B 1 122 ? 14.93 1.21 -5.277 1 94.44 122 TYR B N 1
ATOM 2216 C CA . TYR B 1 122 ? 14.938 0.711 -3.908 1 94.44 122 TYR B CA 1
ATOM 2217 C C . TYR B 1 122 ? 13.562 0.832 -3.271 1 94.44 122 TYR B C 1
ATOM 2219 O O . TYR B 1 122 ? 13.109 -0.08 -2.576 1 94.44 122 TYR B O 1
ATOM 2227 N N . PHE B 1 123 ? 12.906 1.905 -3.559 1 94.81 123 PHE B N 1
ATOM 2228 C CA . PHE B 1 123 ? 11.555 2.102 -3.047 1 94.81 123 PHE B CA 1
ATOM 2229 C C . PHE B 1 123 ? 10.625 1.009 -3.551 1 94.81 123 PHE B C 1
ATOM 2231 O O . PHE B 1 123 ? 9.953 0.342 -2.758 1 94.81 123 PHE B O 1
ATOM 2238 N N . PHE B 1 124 ? 10.609 0.807 -4.801 1 89.81 124 PHE B N 1
ATOM 2239 C CA . PHE B 1 124 ? 9.695 -0.153 -5.402 1 89.81 124 PHE B CA 1
ATOM 2240 C C . PHE B 1 124 ? 9.984 -1.564 -4.906 1 89.81 124 PHE B C 1
ATOM 2242 O O . PHE B 1 124 ? 9.062 -2.361 -4.707 1 89.81 124 PHE B O 1
ATOM 2249 N N . GLU B 1 125 ? 11.227 -1.865 -4.742 1 91.25 125 GLU B N 1
ATOM 2250 C CA . GLU B 1 125 ? 11.609 -3.184 -4.246 1 91.25 125 GLU B CA 1
ATOM 2251 C C . GLU B 1 125 ? 11.078 -3.416 -2.834 1 91.25 125 GLU B C 1
ATOM 2253 O O . GLU B 1 125 ? 10.484 -4.461 -2.551 1 91.25 125 GLU B O 1
ATOM 2258 N N . GLU B 1 126 ? 11.266 -2.432 -1.984 1 94.62 126 GLU B N 1
ATOM 2259 C CA . GLU B 1 126 ? 10.812 -2.564 -0.604 1 94.62 126 GLU B CA 1
ATOM 2260 C C . GLU B 1 126 ? 9.289 -2.568 -0.523 1 94.62 126 GLU B C 1
ATOM 2262 O O . GLU B 1 126 ? 8.703 -3.305 0.275 1 94.62 126 GLU B O 1
ATOM 2267 N N . PHE B 1 127 ? 8.68 -1.781 -1.307 1 93.69 127 PHE B N 1
ATOM 2268 C CA . PHE B 1 127 ? 7.219 -1.734 -1.325 1 93.69 127 PHE B CA 1
ATOM 2269 C C . PHE B 1 127 ? 6.641 -3.074 -1.768 1 93.69 127 PHE B C 1
ATOM 2271 O O . PHE B 1 127 ? 5.75 -3.617 -1.114 1 93.69 127 PHE B O 1
ATOM 2278 N N . SER B 1 128 ? 7.18 -3.564 -2.857 1 89.31 128 SER B N 1
ATOM 2279 C CA . SER B 1 128 ? 6.723 -4.844 -3.393 1 89.31 128 SER B CA 1
ATOM 2280 C C . SER B 1 128 ? 6.871 -5.957 -2.363 1 89.31 128 SER B C 1
ATOM 2282 O O . SER B 1 128 ? 5.949 -6.746 -2.154 1 89.31 128 SER B O 1
ATOM 2284 N N . ARG B 1 129 ? 8.031 -6.008 -1.771 1 90.06 129 ARG B N 1
ATOM 2285 C CA . ARG B 1 129 ? 8.289 -7.02 -0.75 1 90.06 129 ARG B CA 1
ATOM 2286 C C . ARG B 1 129 ? 7.305 -6.887 0.409 1 90.06 129 ARG B C 1
ATOM 2288 O O . ARG B 1 129 ? 6.777 -7.887 0.902 1 90.06 129 ARG B O 1
ATOM 2295 N N . THR B 1 130 ? 7.004 -5.664 0.808 1 93.19 130 THR B N 1
ATOM 2296 C CA . THR B 1 130 ? 6.203 -5.398 1.996 1 93.19 130 THR B CA 1
ATOM 2297 C C . THR B 1 130 ? 4.738 -5.742 1.75 1 93.19 130 THR B C 1
ATOM 2299 O O . THR B 1 130 ? 4.109 -6.422 2.566 1 93.19 130 THR B O 1
ATOM 2302 N N . ILE B 1 131 ? 4.23 -5.328 0.643 1 90.69 131 ILE B N 1
ATOM 2303 C CA . ILE B 1 131 ? 2.824 -5.594 0.358 1 90.69 131 ILE B CA 1
ATOM 2304 C C . ILE B 1 131 ? 2.602 -7.098 0.204 1 90.69 131 ILE B C 1
ATOM 2306 O O . ILE B 1 131 ? 1.56 -7.621 0.606 1 90.69 131 ILE B O 1
ATOM 2310 N N . THR B 1 132 ? 3.568 -7.812 -0.378 1 88.5 132 THR B N 1
ATOM 2311 C CA . THR B 1 132 ? 3.484 -9.266 -0.506 1 88.5 132 THR B CA 1
ATOM 2312 C C . THR B 1 132 ? 3.545 -9.93 0.864 1 88.5 132 THR B C 1
ATOM 2314 O O . THR B 1 132 ? 2.791 -10.867 1.14 1 88.5 132 THR B O 1
ATOM 2317 N N . THR B 1 133 ? 4.395 -9.391 1.728 1 84.38 133 THR B N 1
ATOM 2318 C CA . THR B 1 133 ? 4.508 -9.922 3.082 1 84.38 133 THR B CA 1
ATOM 2319 C C . THR B 1 133 ? 3.205 -9.711 3.854 1 84.38 133 THR B C 1
ATOM 2321 O O . THR B 1 133 ? 2.764 -10.602 4.586 1 84.38 133 THR B O 1
ATOM 2324 N N . LEU B 1 134 ? 2.637 -8.602 3.674 1 84.81 134 LEU B N 1
ATOM 2325 C CA . LEU B 1 134 ? 1.4 -8.266 4.371 1 84.81 134 LEU B CA 1
ATOM 2326 C C . LEU B 1 134 ? 0.284 -9.234 4 1 84.81 134 LEU B C 1
ATOM 2328 O O . LEU B 1 134 ? -0.527 -9.609 4.852 1 84.81 134 LEU B O 1
ATOM 2332 N N . SER B 1 135 ? 0.249 -9.672 2.801 1 81.44 135 SER B N 1
ATOM 2333 C CA . SER B 1 135 ? -0.833 -10.539 2.346 1 81.44 135 SER B CA 1
ATOM 2334 C C . SER B 1 135 ? -0.503 -12.008 2.584 1 81.44 135 SER B C 1
ATOM 2336 O O . SER B 1 135 ? -1.403 -12.844 2.672 1 81.44 135 SER B O 1
ATOM 2338 N N . GLU B 1 136 ? 0.765 -12.367 2.525 1 72.69 136 GLU B N 1
ATOM 2339 C CA . GLU B 1 136 ? 1.174 -13.758 2.666 1 72.69 136 GLU B CA 1
ATOM 2340 C C . GLU B 1 136 ? 1.365 -14.133 4.133 1 72.69 136 GLU B C 1
ATOM 2342 O O . GLU B 1 136 ? 1.312 -15.312 4.488 1 72.69 136 GLU B O 1
ATOM 2347 N N . ASN B 1 137 ? 1.865 -13.156 5.012 1 57.19 137 ASN B N 1
ATOM 2348 C CA . ASN B 1 137 ? 2.037 -13.492 6.418 1 57.19 137 ASN B CA 1
ATOM 2349 C C . ASN B 1 137 ? 0.737 -14 7.035 1 57.19 137 ASN B C 1
ATOM 2351 O O . ASN B 1 137 ? 0.591 -14.016 8.258 1 57.19 137 ASN B O 1
ATOM 2355 N N . ASN B 1 138 ? -0.222 -14.328 6.281 1 45.56 138 ASN B N 1
ATOM 2356 C CA . ASN B 1 138 ? -1.359 -15.031 6.859 1 45.56 138 ASN B CA 1
ATOM 2357 C C . ASN B 1 138 ? -0.947 -16.391 7.418 1 45.56 138 ASN B C 1
ATOM 2359 O O . ASN B 1 138 ? -0.213 -17.141 6.77 1 45.56 138 ASN B O 1
ATOM 2363 N N . PRO B 1 139 ? -0.92 -16.562 8.633 1 38.25 139 PRO B N 1
ATOM 2364 C CA . PRO B 1 139 ? -0.725 -17.891 9.203 1 38.25 139 PRO B CA 1
ATOM 2365 C C . PRO B 1 139 ? -1.352 -19 8.352 1 38.25 139 PRO B C 1
ATOM 2367 O O . PRO B 1 139 ? -1.007 -20.17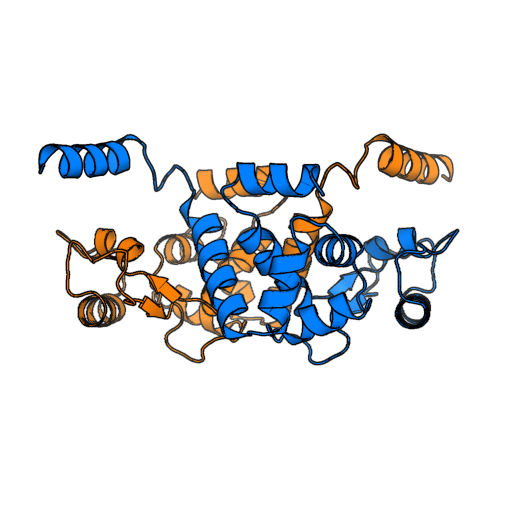2 8.508 1 38.25 139 PRO B O 1
ATOM 2370 N N . LEU B 1 140 ? -2.432 -18.734 7.695 1 37.84 140 LEU B N 1
ATOM 2371 C CA . LEU B 1 140 ? -2.979 -19.875 6.988 1 37.84 140 LEU B CA 1
ATOM 2372 C C . LEU B 1 140 ? -2.008 -20.375 5.914 1 37.84 140 LEU B C 1
ATOM 2374 O O . LEU B 1 140 ? -2.047 -21.547 5.523 1 37.84 140 LEU B O 1
ATOM 2378 N N . THR B 1 141 ? -1.41 -19.438 5.258 1 38.34 141 THR B N 1
ATOM 2379 C CA . THR B 1 141 ? -0.422 -20.109 4.414 1 38.34 141 THR B CA 1
ATOM 2380 C C . THR B 1 141 ? 0.711 -20.688 5.258 1 38.34 141 THR B C 1
ATOM 2382 O O . THR B 1 141 ? 1.529 -21.453 4.762 1 38.34 141 THR B O 1
ATOM 2385 N N . GLY B 1 142 ? 1.042 -19.953 6.402 1 35.34 142 GLY B N 1
ATOM 2386 C CA . GLY B 1 142 ? 1.898 -20.594 7.395 1 35.34 142 GLY B CA 1
ATOM 2387 C C . GLY B 1 142 ? 1.199 -21.688 8.172 1 35.34 142 GLY B C 1
ATOM 2388 O O . GLY B 1 142 ? 1.122 -21.625 9.398 1 35.34 142 GLY B O 1
ATOM 2389 N N . THR B 1 143 ? 0.138 -22.172 7.906 1 32.25 143 THR B N 1
ATOM 2390 C CA . THR B 1 143 ? 0.029 -23.312 8.812 1 32.25 143 THR B CA 1
ATOM 2391 C C . THR B 1 143 ? 1.408 -23.875 9.133 1 32.25 143 THR B C 1
ATOM 2393 O O . THR B 1 143 ? 2.201 -24.141 8.227 1 32.25 143 THR B O 1
ATOM 2396 N N . LYS B 1 144 ? 1.957 -23.625 10.422 1 35.84 144 LYS B N 1
ATOM 2397 C CA . LYS B 1 144 ? 3.092 -24.344 10.984 1 35.84 144 LYS B CA 1
ATOM 2398 C C . LYS B 1 144 ? 3.289 -25.688 10.289 1 35.84 144 LYS B C 1
ATOM 2400 O O . LYS B 1 144 ? 4.422 -26.125 10.094 1 35.84 144 LYS B O 1
ATOM 2405 N N . GLY B 1 145 ? 2.223 -26.344 10.148 1 33.25 145 GLY B N 1
ATOM 2406 C CA . GLY B 1 145 ? 2.275 -27.703 9.609 1 33.25 145 GLY B CA 1
ATOM 2407 C C . GLY B 1 145 ? 2.76 -27.75 8.172 1 33.25 145 GLY B C 1
ATOM 2408 O O . GLY B 1 145 ? 3.598 -28.594 7.824 1 33.25 145 GLY B O 1
ATOM 2409 N N . GLU B 1 146 ? 2.295 -26.719 7.363 1 36 146 GLU B N 1
ATOM 2410 C CA . GLU B 1 146 ? 2.738 -26.891 5.98 1 36 146 GLU B CA 1
ATOM 2411 C C . GLU B 1 146 ? 4.055 -26.156 5.734 1 36 146 GLU B C 1
ATOM 2413 O O . GLU B 1 146 ? 4.883 -26.594 4.941 1 36 146 GLU B O 1
ATOM 2418 N N . ILE B 1 147 ? 4.461 -25.141 6.391 1 36.56 147 ILE B N 1
ATOM 2419 C CA . ILE B 1 147 ? 5.812 -24.578 6.43 1 36.56 147 ILE B CA 1
ATOM 2420 C C . ILE B 1 147 ? 6.719 -25.484 7.262 1 36.56 147 ILE B C 1
ATOM 2422 O O . ILE B 1 147 ? 7.852 -25.781 6.871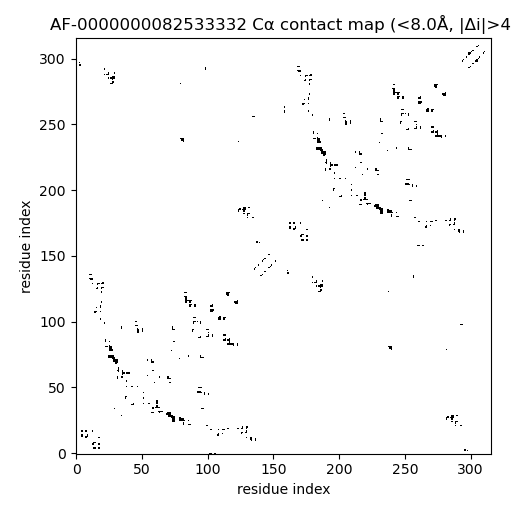 1 36.56 147 ILE B O 1
ATOM 2426 N N . GLN B 1 148 ? 6.273 -25.828 8.492 1 35.53 148 GLN B N 1
ATOM 2427 C CA . GLN B 1 148 ? 7.023 -26.859 9.203 1 35.53 148 GLN B CA 1
ATOM 2428 C C . GLN B 1 148 ? 7.168 -28.109 8.352 1 35.53 148 GLN B C 1
ATOM 2430 O O . GLN B 1 148 ? 8.219 -28.766 8.367 1 35.53 148 GLN B O 1
ATOM 2435 N N . LYS B 1 149 ? 6.238 -28.641 7.59 1 36.06 149 LYS B N 1
ATOM 2436 C CA . LYS B 1 149 ? 6.453 -29.812 6.75 1 36.06 149 LYS B CA 1
ATOM 2437 C C . LYS B 1 149 ? 7.406 -29.5 5.598 1 36.06 149 LYS B C 1
ATOM 2439 O O . LYS B 1 149 ? 8.195 -30.344 5.191 1 36.06 149 LYS B O 1
ATOM 2444 N N . ARG B 1 150 ? 7.438 -28.234 5.254 1 38.25 150 ARG B N 1
ATOM 2445 C CA . ARG B 1 150 ? 8.406 -27.891 4.219 1 38.25 150 ARG B CA 1
ATOM 2446 C C . ARG B 1 150 ? 9.766 -27.562 4.832 1 38.25 150 ARG B C 1
ATOM 2448 O O . ARG B 1 150 ? 10.805 -27.922 4.281 1 38.25 150 ARG B O 1
ATOM 2455 N N . CYS B 1 151 ? 9.789 -26.797 5.906 1 35.69 151 CYS B N 1
ATOM 2456 C CA . CYS B 1 151 ? 11.047 -26.656 6.625 1 35.69 151 CYS B CA 1
ATOM 2457 C C . CYS B 1 151 ? 11.578 -28.016 7.07 1 35.69 151 CYS B C 1
ATOM 2459 O O . CYS B 1 151 ? 12.789 -28.25 7.031 1 35.69 151 CYS B O 1
ATOM 2461 N N . ASN B 1 152 ? 10.734 -28.781 7.59 1 35.09 152 ASN B N 1
ATOM 2462 C CA . ASN B 1 152 ? 11.172 -30.109 7.98 1 35.09 152 ASN B CA 1
ATOM 2463 C C . ASN B 1 152 ? 11.602 -30.938 6.773 1 35.09 152 ASN B C 1
ATOM 2465 O O . ASN B 1 152 ? 12.523 -31.75 6.863 1 35.09 152 ASN B O 1
ATOM 2469 N N . LEU B 1 153 ? 10.891 -30.797 5.641 1 34.94 153 LEU B N 1
ATOM 2470 C CA . LEU B 1 153 ? 11.367 -31.531 4.473 1 34.94 153 LEU B CA 1
ATOM 2471 C C . LEU B 1 153 ? 12.641 -30.906 3.918 1 34.94 153 LEU B C 1
ATOM 2473 O O . LEU B 1 153 ? 13.539 -31.625 3.459 1 34.94 153 LEU B O 1
ATOM 2477 N N . ALA B 1 154 ? 12.891 -29.688 4 1 33.81 154 ALA B N 1
ATOM 2478 C CA . ALA B 1 154 ? 14.188 -29.109 3.639 1 33.81 154 ALA B CA 1
ATOM 2479 C C . ALA B 1 154 ? 15.258 -29.5 4.656 1 33.81 154 ALA B C 1
ATOM 2481 O O . ALA B 1 154 ? 16.406 -29.766 4.289 1 33.81 154 ALA B O 1
ATOM 2482 N N . ASN B 1 155 ? 14.914 -29.438 5.82 1 32.78 155 ASN B N 1
ATOM 2483 C CA . ASN B 1 155 ? 15.898 -29.891 6.805 1 32.78 155 ASN B CA 1
ATOM 2484 C C . ASN B 1 155 ? 16.125 -31.406 6.719 1 32.78 155 ASN B C 1
ATOM 2486 O O . ASN B 1 155 ? 17.062 -31.922 7.309 1 32.78 155 ASN B O 1
ATOM 2490 N N . LYS B 1 156 ? 15.141 -32.156 6.453 1 32.19 156 LYS B N 1
ATOM 2491 C CA . LYS B 1 156 ? 15.422 -33.562 6.32 1 32.19 156 LYS B CA 1
ATOM 2492 C C . LYS B 1 156 ? 16.234 -33.844 5.066 1 32.19 156 LYS B C 1
ATOM 2494 O O . LYS B 1 156 ? 16.75 -34.969 4.895 1 32.19 156 LYS B O 1
ATOM 2499 N N . LEU B 1 157 ? 16.016 -33 4.031 1 30 157 LEU B N 1
ATOM 2500 C CA . LEU B 1 157 ? 16.812 -33.312 2.859 1 30 157 LEU B CA 1
ATOM 2501 C C . LEU B 1 157 ? 18.25 -32.844 3.023 1 30 157 LEU B C 1
ATOM 2503 O O . LEU B 1 157 ? 19.078 -33.062 2.143 1 30 157 LEU B O 1
ATOM 2507 N N . HIS B 1 158 ? 18.531 -32.094 4.078 1 27.55 158 HIS B N 1
ATOM 2508 C CA . HIS B 1 158 ? 19.953 -32.188 4.395 1 27.55 158 HIS B CA 1
ATOM 2509 C C . HIS B 1 158 ? 20.203 -33.25 5.469 1 27.55 158 HIS B C 1
ATOM 2511 O O . HIS B 1 158 ? 19.375 -33.438 6.371 1 27.55 158 HIS B O 1
#

Radius of gyration: 20.78 Å; Cα contacts (8 Å, |Δi|>4): 436; chains: 2; bounding box: 44×61×46 Å

InterPro domains:
  IPR000823 Plant peroxidase [PR00461] (16-28)
  IPR000823 Plant peroxidase [PR00461] (73-88)
  IPR000823 Plant peroxidase [PR00461] (89-106)
  IPR000823 Plant peroxidase [PR00461] (129-142)
  IPR000823 Plant peroxidase [PTHR31517] (4-153)
  IPR002016 Haem peroxidase [PF00141] (3-118)
  IPR002016 Haem peroxidase [PS50873] (1-155)
  IPR010255 Haem peroxidase superfamily [SSF48113] (4-155)